Protein AF-A0A2V8XCT4-F1 (afdb_monomer_lite)

Secondary structure (DSSP, 8-state):
-EEEEEESS--PPPPSS---HHHHHHHHHHHHHHHHHHHHHHHHHHHTT--HHHHHHHHHHHTT--SPPPPSB--S--GGGS-GGGGGGGTSPTTPBPP-EEETTEEEEEE--------HHHHHHHHHHHHHHHHHHHHHHHHHHH--PPP-HHHHSSS------PPPPS--PPPPPPPPPP---

Structure (mmCIF, N/CA/C/O backbone):
data_AF-A0A2V8XCT4-F1
#
_entry.id   AF-A0A2V8XCT4-F1
#
loop_
_atom_site.group_PDB
_atom_site.id
_atom_site.type_symbol
_atom_site.label_atom_id
_atom_site.label_alt_id
_atom_site.label_comp_id
_atom_site.label_asym_id
_atom_site.label_entity_id
_atom_site.label_seq_id
_atom_site.pdbx_PDB_ins_code
_atom_site.Cartn_x
_atom_site.Cartn_y
_atom_site.Cartn_z
_atom_site.occupancy
_atom_site.B_iso_or_equiv
_atom_site.auth_seq_id
_atom_site.auth_comp_id
_atom_site.auth_asym_id
_atom_site.auth_atom_id
_atom_site.pdbx_PDB_model_num
ATOM 1 N N . MET A 1 1 ? -9.852 1.013 -5.751 1.00 85.69 1 MET A N 1
ATOM 2 C CA . MET A 1 1 ? -9.267 0.350 -4.561 1.00 85.69 1 MET A CA 1
ATOM 3 C C . MET A 1 1 ? -9.409 1.263 -3.350 1.00 85.69 1 MET A C 1
ATOM 5 O O . MET A 1 1 ? -9.378 2.480 -3.533 1.00 85.69 1 MET A O 1
ATOM 9 N N . GLN A 1 2 ? -9.575 0.698 -2.150 1.00 88.62 2 GLN A N 1
ATOM 10 C CA . GLN A 1 2 ? -9.523 1.442 -0.883 1.00 88.62 2 GLN A CA 1
ATOM 11 C C . GLN A 1 2 ? -8.340 0.977 -0.025 1.00 88.62 2 GLN A C 1
ATOM 13 O O . GLN A 1 2 ? -7.907 -0.168 -0.149 1.00 88.62 2 GLN A O 1
ATOM 18 N N . ARG A 1 3 ? -7.826 1.864 0.826 1.00 90.19 3 ARG A N 1
ATOM 19 C CA . ARG A 1 3 ? -6.756 1.615 1.793 1.00 90.19 3 ARG A CA 1
ATOM 20 C C . ARG A 1 3 ? -7.135 2.208 3.139 1.00 90.19 3 ARG A C 1
ATOM 22 O O . ARG A 1 3 ? -7.508 3.372 3.207 1.00 90.19 3 ARG A O 1
ATOM 29 N N . LEU A 1 4 ? -6.980 1.397 4.171 1.00 89.31 4 LEU A N 1
ATOM 30 C CA . LEU A 1 4 ? -7.044 1.754 5.576 1.00 89.31 4 LEU A CA 1
ATOM 31 C C . LEU A 1 4 ? -5.608 1.820 6.098 1.00 89.31 4 LEU A C 1
ATOM 33 O O . LEU A 1 4 ? -4.848 0.861 5.950 1.00 89.31 4 LEU A O 1
ATOM 37 N N . PHE A 1 5 ? -5.239 2.964 6.662 1.00 88.88 5 PHE A N 1
ATOM 38 C CA . PHE A 1 5 ? -3.955 3.177 7.322 1.00 88.88 5 PHE A CA 1
ATOM 39 C C . PHE A 1 5 ? -4.134 3.260 8.836 1.00 88.88 5 PHE A C 1
ATOM 41 O O . PHE A 1 5 ? -4.949 4.040 9.325 1.00 88.88 5 PHE A O 1
ATOM 48 N N . ILE A 1 6 ? -3.345 2.476 9.562 1.00 88.06 6 ILE A N 1
ATOM 49 C CA . ILE A 1 6 ? -3.354 2.399 11.020 1.00 88.06 6 ILE A CA 1
ATOM 50 C C . ILE A 1 6 ? -1.928 2.718 11.489 1.00 88.06 6 ILE A C 1
ATOM 52 O O . ILE A 1 6 ? -1.000 2.014 11.096 1.00 88.06 6 ILE A O 1
ATOM 56 N N . PRO A 1 7 ? -1.699 3.778 12.274 1.00 84.75 7 PRO A N 1
ATOM 57 C CA . PRO A 1 7 ? -0.356 4.112 12.744 1.00 84.75 7 PRO A CA 1
ATOM 58 C C . PRO A 1 7 ? 0.198 3.024 13.674 1.00 84.75 7 PRO A C 1
ATOM 60 O O . PRO A 1 7 ? -0.554 2.404 14.418 1.00 84.75 7 PRO A O 1
ATOM 63 N N . HIS A 1 8 ? 1.513 2.802 13.634 1.00 78.81 8 HIS A N 1
ATOM 64 C CA . HIS A 1 8 ? 2.202 1.855 14.523 1.00 78.81 8 HIS A CA 1
ATOM 65 C C . HIS A 1 8 ? 2.244 2.354 15.971 1.00 78.81 8 HIS A C 1
ATOM 67 O O . HIS A 1 8 ? 2.029 1.596 16.906 1.00 78.81 8 HIS A O 1
ATOM 73 N N . SER A 1 9 ? 2.460 3.655 16.159 1.00 68.62 9 SER A N 1
ATOM 74 C CA . SER A 1 9 ? 2.632 4.242 17.483 1.00 68.62 9 SER A CA 1
ATOM 75 C C . SER A 1 9 ? 1.552 5.277 17.746 1.00 68.62 9 SER A C 1
ATOM 77 O O . SER A 1 9 ? 1.261 6.130 16.902 1.00 68.62 9 SER A O 1
ATOM 79 N N . LYS A 1 10 ? 1.003 5.252 18.961 1.00 66.69 10 LYS A N 1
ATOM 80 C CA . LYS A 1 10 ? 0.258 6.390 19.487 1.00 66.69 10 LYS A CA 1
ATOM 81 C C . LYS A 1 10 ? 1.221 7.571 19.554 1.00 66.69 10 LYS A C 1
ATOM 83 O O . LYS A 1 10 ? 2.281 7.444 20.163 1.00 66.69 10 LYS A O 1
ATOM 88 N N . GLN A 1 11 ? 0.889 8.689 18.909 1.00 58.34 11 GLN A N 1
ATOM 89 C CA . GLN A 1 11 ? 1.689 9.908 18.951 1.00 58.34 11 GLN A CA 1
ATOM 90 C C . GLN A 1 11 ? 1.652 10.467 20.379 1.00 58.34 11 GLN A C 1
ATOM 92 O O . GLN A 1 11 ? 0.838 11.323 20.724 1.00 58.34 11 GLN A O 1
ATOM 97 N N . LEU A 1 12 ? 2.511 9.919 21.230 1.00 52.56 12 LEU A N 1
ATOM 98 C CA . LEU A 1 12 ? 2.845 10.451 22.535 1.00 52.56 12 LEU A CA 1
ATOM 99 C C . LEU A 1 12 ? 3.686 11.701 22.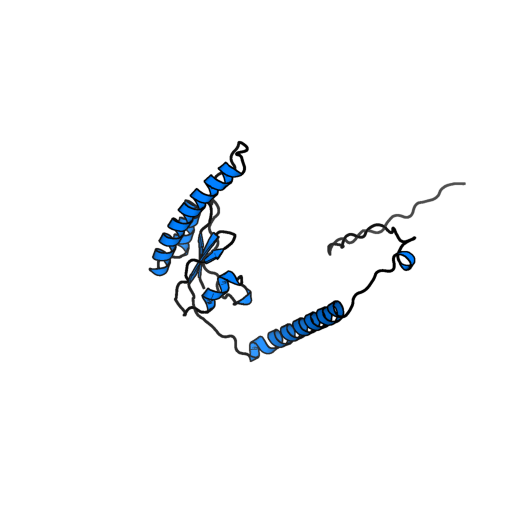279 1.00 52.56 12 LEU A C 1
ATOM 101 O O . LEU A 1 12 ? 4.597 11.687 21.448 1.00 52.56 12 LEU A O 1
ATOM 105 N N . GLU A 1 13 ? 3.328 12.810 22.922 1.00 49.00 13 GLU A N 1
ATOM 106 C CA . GLU A 1 13 ? 4.134 14.029 22.855 1.00 49.00 13 GLU A CA 1
ATOM 107 C C . GLU A 1 13 ? 5.587 13.677 23.209 1.00 49.00 13 GLU A C 1
ATOM 109 O O . GLU A 1 13 ? 5.790 12.873 24.126 1.00 49.00 13 GLU A O 1
ATOM 114 N N . PRO A 1 14 ? 6.594 14.220 22.494 1.00 52.06 14 PRO A N 1
ATOM 115 C CA . PRO A 1 14 ? 7.980 13.934 22.823 1.00 52.06 14 PRO A CA 1
ATOM 116 C C . PRO A 1 14 ? 8.186 14.254 24.310 1.00 52.06 14 PRO A C 1
ATOM 118 O O . PRO A 1 14 ? 7.820 15.358 24.740 1.00 52.06 14 PRO A O 1
ATOM 121 N N . PRO A 1 15 ? 8.707 13.304 25.107 1.00 48.25 15 PRO A N 1
ATOM 122 C CA . PRO A 1 15 ? 8.928 13.514 26.526 1.00 48.25 15 PRO A CA 1
ATOM 123 C C . PRO A 1 15 ? 9.720 14.810 26.727 1.00 48.25 15 PRO A C 1
ATOM 125 O O . PRO A 1 15 ? 10.755 15.021 26.096 1.00 48.25 15 PRO A O 1
ATOM 128 N N . LYS A 1 16 ? 9.223 15.712 27.585 1.00 51.56 16 LYS A N 1
ATOM 129 C CA . LYS A 1 16 ? 9.913 16.978 27.905 1.00 51.56 16 LYS A CA 1
ATOM 130 C C . LYS A 1 16 ? 11.251 16.759 28.629 1.00 51.56 16 LYS A C 1
ATOM 132 O O . LYS A 1 16 ? 12.037 17.696 28.733 1.00 51.56 16 LYS A O 1
ATOM 137 N N . GLU A 1 17 ? 11.527 15.536 29.078 1.00 59.81 17 GLU A N 1
ATOM 138 C CA . GLU A 1 17 ? 12.802 15.099 29.643 1.00 59.81 17 GLU A CA 1
ATOM 139 C C . GLU A 1 17 ? 13.441 14.016 28.770 1.00 59.81 17 GLU A C 1
ATOM 141 O O . GLU A 1 17 ? 12.754 13.157 28.220 1.00 59.81 17 GLU A O 1
ATOM 146 N N . LYS A 1 18 ? 14.773 14.054 28.647 1.00 50.94 18 LYS A N 1
ATOM 147 C CA . LYS A 1 18 ? 15.556 13.036 27.938 1.00 50.94 18 LYS A CA 1
ATOM 148 C C . LYS A 1 18 ? 15.478 11.711 28.706 1.00 50.94 18 LYS A C 1
ATOM 150 O O . LYS A 1 18 ? 16.289 11.474 29.595 1.00 50.94 18 LYS A O 1
ATOM 155 N N . LEU A 1 19 ? 14.504 10.871 28.376 1.00 56.34 19 LEU A N 1
ATOM 156 C CA . LEU A 1 19 ? 14.505 9.465 28.774 1.00 56.34 19 LEU A CA 1
ATOM 157 C C . LEU A 1 19 ? 15.677 8.750 28.086 1.00 56.34 19 LEU A C 1
ATOM 159 O O . LEU A 1 19 ? 16.037 9.089 26.956 1.00 56.34 19 LEU A O 1
ATOM 163 N N . SER A 1 20 ? 16.275 7.772 28.765 1.00 64.69 20 SER A N 1
ATOM 164 C CA . SER A 1 20 ? 17.324 6.934 28.171 1.00 64.69 20 SER A CA 1
ATOM 165 C C . SER A 1 20 ? 16.769 6.148 26.973 1.00 64.69 20 SER A C 1
ATOM 167 O O . SER A 1 20 ? 15.576 5.826 26.935 1.00 64.69 20 SER A O 1
ATOM 169 N N . ASP A 1 21 ? 17.623 5.805 26.003 1.00 68.56 21 ASP A N 1
ATOM 170 C CA . ASP A 1 21 ? 17.244 5.045 24.798 1.00 68.56 21 ASP A CA 1
ATOM 171 C C . ASP A 1 21 ? 16.465 3.753 25.117 1.00 68.56 21 ASP A C 1
ATOM 173 O O . ASP A 1 21 ? 15.551 3.376 24.385 1.00 68.56 21 ASP A O 1
ATOM 177 N N . GLU A 1 22 ? 16.776 3.097 26.238 1.00 70.88 22 GLU A N 1
ATOM 178 C CA . GLU A 1 22 ? 16.145 1.840 26.657 1.00 70.88 22 GLU A CA 1
ATOM 179 C C . GLU A 1 22 ? 14.697 2.018 27.150 1.00 70.88 22 GLU A C 1
ATOM 181 O O . GLU A 1 22 ? 13.814 1.243 26.777 1.00 70.88 22 GLU A O 1
ATOM 186 N N . GLU A 1 23 ? 14.415 3.069 27.924 1.00 70.50 23 GLU A N 1
ATOM 187 C CA . GLU A 1 23 ? 13.063 3.358 28.425 1.00 70.50 23 GLU A CA 1
ATOM 188 C C . GLU A 1 23 ? 12.156 3.892 27.313 1.00 70.50 23 GLU A C 1
ATOM 190 O O . GLU A 1 23 ? 10.983 3.525 27.230 1.00 70.50 23 GLU A O 1
ATOM 195 N N . THR A 1 24 ? 12.720 4.690 26.401 1.00 69.56 24 THR A N 1
ATOM 196 C CA . THR A 1 24 ? 12.012 5.169 25.206 1.00 69.56 24 THR A CA 1
ATOM 197 C C . THR A 1 24 ? 11.640 4.003 24.292 1.00 69.56 24 THR A C 1
ATOM 199 O O . THR A 1 24 ? 10.500 3.918 23.836 1.00 69.56 24 THR A O 1
ATOM 202 N N . LYS A 1 25 ? 12.573 3.065 24.075 1.00 74.19 25 LYS A N 1
ATOM 203 C CA . LYS A 1 25 ? 12.335 1.870 23.263 1.00 74.19 25 LYS A CA 1
ATOM 204 C C . LYS A 1 25 ? 11.279 0.960 23.881 1.00 74.19 25 LYS A C 1
ATOM 206 O O . LYS A 1 25 ? 10.386 0.520 23.170 1.00 74.19 25 LYS A O 1
ATOM 211 N N . LYS A 1 26 ? 11.341 0.706 25.190 1.00 77.56 26 LYS A N 1
ATOM 212 C CA . LYS A 1 26 ? 10.355 -0.138 25.878 1.00 77.56 26 LYS A CA 1
ATOM 213 C C . LYS A 1 26 ? 8.951 0.470 25.833 1.00 77.56 26 LYS A C 1
ATOM 215 O O . LYS A 1 26 ? 7.987 -0.236 25.555 1.00 77.56 26 LYS A O 1
ATOM 220 N N . HIS A 1 27 ? 8.842 1.784 26.033 1.00 71.44 27 HIS A N 1
ATOM 221 C CA . HIS A 1 27 ? 7.558 2.470 25.936 1.00 71.44 27 HIS A CA 1
ATOM 222 C C . HIS A 1 27 ? 6.999 2.464 24.502 1.00 71.44 27 HIS A C 1
ATOM 224 O O . HIS A 1 27 ? 5.789 2.327 24.319 1.00 71.44 27 HIS A O 1
ATOM 230 N N . GLN A 1 28 ? 7.871 2.561 23.491 1.00 73.38 28 GLN A N 1
ATOM 231 C CA . GLN A 1 28 ? 7.497 2.377 22.087 1.00 73.38 28 GLN A CA 1
ATOM 232 C C . GLN A 1 28 ? 7.022 0.954 21.792 1.00 73.38 28 GLN A C 1
ATOM 234 O O . GLN A 1 28 ? 5.991 0.814 21.149 1.00 73.38 28 GLN A O 1
ATOM 239 N N . ASP A 1 29 ? 7.720 -0.073 22.277 1.00 78.69 29 ASP A N 1
ATOM 240 C CA . ASP A 1 29 ? 7.373 -1.483 22.044 1.00 78.69 29 ASP A CA 1
ATOM 241 C C . ASP A 1 29 ? 5.988 -1.823 22.628 1.00 78.69 29 ASP A C 1
ATOM 243 O O . ASP A 1 29 ? 5.143 -2.399 21.945 1.00 78.69 29 ASP A O 1
ATOM 247 N N . GLU A 1 30 ? 5.698 -1.363 23.853 1.00 79.31 30 GLU A N 1
ATOM 248 C CA . GLU A 1 30 ? 4.373 -1.519 24.473 1.00 79.31 30 GLU A CA 1
ATOM 249 C C . GLU A 1 30 ? 3.273 -0.770 23.699 1.00 79.31 30 GLU A C 1
ATOM 251 O O . GLU A 1 30 ? 2.152 -1.271 23.562 1.00 79.31 30 GLU A O 1
ATOM 256 N N . ALA A 1 31 ? 3.579 0.419 23.168 1.00 76.88 31 ALA A N 1
ATOM 257 C CA . ALA A 1 31 ? 2.646 1.168 22.332 1.00 76.88 31 ALA A CA 1
ATOM 258 C C . ALA A 1 31 ? 2.401 0.475 20.980 1.00 76.88 31 ALA A C 1
ATOM 260 O O . ALA A 1 31 ? 1.256 0.436 20.529 1.00 76.88 31 ALA A O 1
ATOM 261 N N . ASP A 1 32 ? 3.438 -0.096 20.364 1.00 80.06 32 ASP A N 1
ATOM 262 C CA . ASP A 1 32 ? 3.355 -0.814 19.088 1.00 80.06 32 ASP A CA 1
ATOM 263 C C . ASP A 1 32 ? 2.556 -2.117 19.236 1.00 80.06 32 ASP A C 1
ATOM 265 O O . ASP A 1 32 ? 1.677 -2.402 18.424 1.00 80.06 32 ASP A O 1
ATOM 269 N N . GLU A 1 33 ? 2.771 -2.875 20.317 1.00 83.31 33 GLU A N 1
ATOM 270 C CA . GLU A 1 33 ? 1.985 -4.075 20.632 1.00 83.31 33 GLU A CA 1
ATOM 271 C C . GLU A 1 33 ? 0.503 -3.761 20.872 1.00 83.31 33 GLU A C 1
ATOM 273 O O . GLU A 1 33 ? -0.377 -4.482 20.384 1.00 83.31 33 GLU A O 1
ATOM 278 N N . ALA A 1 34 ? 0.206 -2.687 21.609 1.00 83.50 34 ALA A N 1
ATOM 279 C CA . ALA A 1 34 ? -1.169 -2.247 21.821 1.00 83.50 34 ALA A CA 1
ATOM 280 C C . ALA A 1 34 ? -1.834 -1.879 20.487 1.00 83.50 34 ALA A C 1
ATOM 282 O O . ALA A 1 34 ? -2.944 -2.334 20.197 1.00 83.50 34 ALA A O 1
ATOM 283 N N . MET A 1 35 ? -1.125 -1.132 19.640 1.00 85.06 35 MET A N 1
ATOM 284 C CA . MET A 1 35 ? -1.655 -0.685 18.358 1.00 85.06 35 MET A CA 1
ATOM 285 C C . MET A 1 35 ? -1.759 -1.814 17.331 1.00 85.06 35 MET A C 1
ATOM 287 O O . MET A 1 35 ? -2.672 -1.817 16.511 1.00 85.06 35 MET A O 1
ATOM 291 N N . LYS A 1 36 ? -0.901 -2.833 17.419 1.00 87.06 36 LYS A N 1
ATOM 292 C CA . LYS A 1 36 ? -1.010 -4.065 16.633 1.00 87.06 36 LYS A CA 1
ATOM 293 C C . LYS A 1 36 ? -2.286 -4.842 16.960 1.00 87.06 36 LYS A C 1
ATOM 295 O O . LYS A 1 36 ? -2.953 -5.318 16.045 1.00 87.06 36 LYS A O 1
ATOM 300 N N . LYS A 1 37 ? -2.655 -4.951 18.243 1.00 88.12 37 LYS A N 1
ATOM 301 C CA . LYS A 1 37 ? -3.932 -5.570 18.656 1.00 88.12 37 LYS A CA 1
ATOM 302 C C . LYS A 1 37 ? -5.131 -4.770 18.155 1.00 88.12 37 LYS A C 1
ATOM 304 O O . LYS A 1 37 ? -6.096 -5.354 17.669 1.00 88.12 37 LYS A O 1
ATOM 309 N N . GLU A 1 38 ? -5.052 -3.444 18.232 1.00 87.25 38 GLU A N 1
ATOM 310 C CA . GLU A 1 38 ? -6.066 -2.55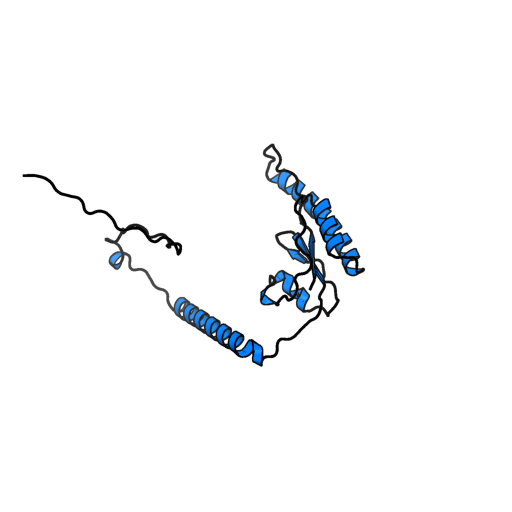8 17.656 1.00 87.25 38 GLU A CA 1
ATOM 311 C C . GLU A 1 38 ? -6.187 -2.766 16.142 1.00 87.25 38 GLU A C 1
ATOM 313 O O . GLU A 1 38 ? -7.285 -2.844 15.597 1.00 87.25 38 GLU A O 1
ATOM 318 N N . ALA A 1 39 ? -5.050 -2.908 15.461 1.00 89.12 39 ALA A N 1
ATOM 319 C CA . ALA A 1 39 ? -5.002 -3.095 14.024 1.00 89.12 39 ALA A CA 1
ATOM 320 C C . ALA A 1 39 ? -5.642 -4.419 13.584 1.00 89.12 39 ALA A C 1
ATOM 322 O O . ALA A 1 39 ? -6.336 -4.448 12.568 1.00 89.12 39 ALA A O 1
ATOM 323 N N . ASP A 1 40 ? -5.467 -5.486 14.363 1.00 90.56 40 ASP A N 1
ATOM 324 C CA . ASP A 1 40 ? -6.121 -6.781 14.146 1.00 90.56 40 ASP A CA 1
ATOM 325 C C . ASP A 1 40 ? -7.649 -6.698 14.348 1.00 90.56 40 ASP A C 1
ATOM 327 O O . ASP A 1 40 ? -8.440 -7.176 13.526 1.00 90.56 40 ASP A O 1
ATOM 331 N N . ALA A 1 41 ? -8.089 -5.976 15.384 1.00 91.06 41 ALA A N 1
ATOM 332 C CA . ALA A 1 41 ? -9.507 -5.718 15.621 1.00 91.06 41 ALA A CA 1
ATOM 333 C C . ALA A 1 41 ? -10.140 -4.889 14.486 1.00 91.06 41 ALA A C 1
ATOM 335 O O . ALA A 1 41 ? -11.220 -5.227 13.991 1.00 91.06 41 ALA A O 1
ATOM 336 N N . LEU A 1 42 ? -9.458 -3.834 14.027 1.00 90.38 42 LEU A N 1
ATOM 337 C CA . LEU A 1 42 ? -9.890 -3.012 12.893 1.00 90.38 42 LEU A CA 1
ATOM 338 C C . LEU A 1 42 ? -9.883 -3.801 11.581 1.00 90.38 42 LEU A C 1
ATOM 340 O O . LEU A 1 42 ? -10.787 -3.631 10.765 1.00 90.38 42 LEU A O 1
ATOM 344 N N . HIS A 1 43 ? -8.909 -4.692 11.381 1.00 91.31 43 HIS A N 1
ATOM 345 C CA . HIS A 1 43 ? -8.868 -5.596 10.233 1.00 91.31 43 HIS A CA 1
ATOM 346 C C . HIS A 1 43 ? -10.083 -6.523 10.211 1.00 91.31 43 HIS A C 1
ATOM 348 O O . HIS A 1 43 ? -10.762 -6.606 9.189 1.00 91.31 43 HIS A O 1
ATOM 354 N N . THR A 1 44 ? -10.438 -7.124 11.345 1.00 91.69 44 THR A N 1
ATOM 355 C CA . THR A 1 44 ? -11.629 -7.981 11.462 1.00 91.69 44 THR A CA 1
ATOM 356 C C . THR A 1 44 ? -12.916 -7.228 11.091 1.00 91.69 44 THR A C 1
ATOM 358 O O . THR A 1 44 ? -13.776 -7.751 10.371 1.00 91.69 44 THR A O 1
ATOM 361 N N . ARG A 1 45 ? -13.040 -5.962 11.510 1.00 90.19 45 ARG A N 1
ATOM 362 C CA . ARG A 1 45 ? -14.170 -5.096 11.129 1.00 90.19 45 ARG A CA 1
ATOM 363 C C . ARG A 1 45 ? -14.137 -4.713 9.648 1.00 90.19 45 ARG A C 1
ATOM 365 O O . ARG A 1 45 ? -15.170 -4.741 8.979 1.00 90.19 45 ARG A O 1
ATOM 372 N N . ALA A 1 46 ? -12.952 -4.435 9.106 1.00 90.00 46 ALA A N 1
ATOM 373 C CA . ALA A 1 46 ? -12.760 -4.151 7.686 1.00 90.00 46 ALA A CA 1
ATOM 374 C C . ALA A 1 46 ? -13.169 -5.347 6.809 1.00 90.00 46 ALA A C 1
ATOM 376 O O . ALA A 1 46 ? -13.850 -5.167 5.798 1.00 90.00 46 ALA A O 1
ATOM 377 N N . VAL A 1 47 ? -12.809 -6.569 7.218 1.00 88.44 47 VAL A N 1
ATOM 378 C CA . VAL A 1 47 ? -13.220 -7.825 6.568 1.00 88.44 47 VAL A CA 1
ATOM 379 C C . VAL A 1 47 ? -14.734 -8.032 6.666 1.00 88.44 47 VAL A C 1
ATOM 381 O O . VAL A 1 47 ? -15.348 -8.485 5.703 1.00 88.44 47 VAL A O 1
ATOM 384 N N . SER A 1 48 ? -15.356 -7.625 7.777 1.00 88.44 48 SER A N 1
ATOM 385 C CA . SER A 1 48 ? -16.819 -7.648 7.955 1.00 88.44 48 SER A CA 1
ATOM 386 C C . SER A 1 48 ? -17.572 -6.651 7.059 1.00 88.44 48 SER A C 1
ATOM 388 O O . SER A 1 48 ? -18.800 -6.676 7.008 1.00 88.44 48 SER A O 1
ATOM 390 N N . GLY A 1 49 ? -16.858 -5.791 6.326 1.00 84.12 49 GLY A N 1
ATOM 391 C CA . GLY A 1 49 ? -17.448 -4.834 5.393 1.00 84.12 49 GLY A CA 1
ATOM 392 C C . GLY A 1 49 ? -17.764 -3.470 6.001 1.00 84.12 49 GLY A C 1
ATOM 393 O O . GLY A 1 49 ? -18.492 -2.697 5.378 1.00 84.12 49 GLY A O 1
ATOM 394 N N . GLU A 1 50 ? -17.227 -3.157 7.183 1.00 89.25 50 GLU A N 1
ATOM 395 C CA . GLU A 1 50 ? -17.348 -1.822 7.765 1.00 89.25 50 GLU A CA 1
ATOM 396 C C . GLU A 1 50 ? -16.648 -0.758 6.895 1.00 89.25 50 GLU A C 1
ATOM 398 O O . GLU A 1 50 ? -15.753 -1.046 6.092 1.00 89.25 50 GLU A O 1
ATOM 403 N N . ASP A 1 51 ? -17.104 0.491 7.006 1.00 88.62 51 ASP A N 1
ATOM 404 C CA . ASP A 1 51 ? -16.620 1.586 6.174 1.00 88.62 51 ASP A CA 1
ATOM 405 C C . ASP A 1 51 ? -15.176 1.970 6.535 1.00 88.62 51 ASP A C 1
ATOM 407 O O . ASP A 1 51 ? -14.865 2.320 7.675 1.00 88.62 51 ASP A O 1
ATOM 411 N N . PHE A 1 52 ? -14.288 1.922 5.540 1.00 89.38 52 PHE A N 1
ATOM 412 C CA . PHE A 1 52 ? -12.862 2.187 5.727 1.00 89.38 52 PHE A CA 1
ATOM 413 C C . PHE A 1 52 ? -12.595 3.619 6.207 1.00 89.38 52 PHE A C 1
ATOM 415 O O . PHE A 1 52 ? -11.641 3.817 6.954 1.00 89.38 52 PHE A O 1
ATOM 422 N N . ASP A 1 53 ? -13.402 4.615 5.813 1.00 89.12 53 ASP A N 1
ATOM 423 C CA . ASP A 1 53 ? -13.211 5.995 6.278 1.00 89.12 53 ASP A CA 1
ATOM 424 C C . ASP A 1 53 ? -13.491 6.103 7.782 1.00 89.12 53 ASP A C 1
ATOM 426 O O . ASP A 1 53 ? -12.752 6.787 8.491 1.00 89.12 53 ASP A O 1
ATOM 430 N N . LYS A 1 54 ? -14.493 5.371 8.289 1.00 89.88 54 LYS A N 1
ATOM 431 C CA . LYS A 1 54 ? -14.782 5.303 9.731 1.00 89.88 54 LYS A CA 1
ATOM 432 C C . LYS A 1 54 ? -13.672 4.594 10.497 1.00 89.88 54 LYS A C 1
ATOM 434 O O . LYS A 1 54 ? -13.161 5.145 11.467 1.00 89.88 54 LYS A O 1
ATOM 439 N N . LEU A 1 55 ? -13.259 3.416 10.025 1.00 89.94 55 LEU A N 1
ATOM 440 C CA . LEU A 1 55 ? -12.180 2.648 10.653 1.00 89.94 55 LEU A CA 1
ATOM 441 C C . LEU A 1 55 ? -10.868 3.435 10.676 1.00 89.94 55 LEU A C 1
ATOM 443 O O . LEU A 1 55 ? -10.135 3.391 11.659 1.00 89.94 55 LEU A O 1
ATOM 447 N N . GLN A 1 56 ? -10.576 4.195 9.617 1.00 89.06 56 GLN A N 1
ATOM 448 C CA . GLN A 1 56 ? -9.369 5.010 9.568 1.00 89.06 56 GLN A CA 1
ATOM 449 C C . GLN A 1 56 ? -9.448 6.204 10.522 1.00 89.06 56 GLN A C 1
ATOM 451 O O . GLN A 1 56 ? -8.457 6.528 11.169 1.00 89.06 56 GLN A O 1
ATOM 456 N N . GLN A 1 57 ? -10.609 6.850 10.652 1.00 88.31 57 GLN A N 1
ATOM 457 C CA . GLN A 1 57 ? -10.805 7.897 11.661 1.00 88.31 57 GLN A CA 1
ATOM 458 C C . GLN A 1 57 ? -10.645 7.365 13.085 1.00 88.31 57 GLN A C 1
ATOM 460 O O . GLN A 1 57 ? -9.992 8.016 13.905 1.00 88.31 57 GLN A O 1
ATOM 465 N N . GLU A 1 58 ? -11.187 6.180 13.368 1.00 87.44 58 GLU A N 1
ATOM 466 C CA . GLU A 1 58 ? -11.013 5.512 14.658 1.00 87.44 58 GLU A CA 1
ATOM 467 C C . GLU A 1 58 ? -9.527 5.220 14.912 1.00 87.44 58 GLU A C 1
ATOM 469 O O . GLU A 1 58 ? -8.986 5.654 15.926 1.00 87.44 58 GLU A O 1
ATOM 474 N N . ALA A 1 59 ? -8.826 4.625 13.941 1.00 87.00 59 ALA A N 1
ATOM 475 C CA . ALA A 1 59 ? -7.394 4.337 14.028 1.00 87.00 59 ALA A CA 1
ATOM 476 C C . ALA A 1 59 ? -6.538 5.586 14.299 1.00 87.00 59 ALA A C 1
ATOM 478 O O . ALA A 1 59 ? -5.617 5.551 15.115 1.00 87.00 59 ALA A O 1
ATOM 479 N N . PHE A 1 60 ? -6.836 6.704 13.630 1.00 86.06 60 PHE A N 1
ATOM 480 C CA . PHE A 1 60 ? -6.126 7.973 13.826 1.00 86.06 60 PHE A CA 1
ATOM 481 C C . PHE A 1 60 ? -6.396 8.567 15.206 1.00 86.06 60 PHE A C 1
ATOM 483 O O . PHE A 1 60 ? -5.466 9.034 15.865 1.00 86.06 60 PHE A O 1
ATOM 490 N N . THR A 1 61 ? -7.651 8.510 15.655 1.00 84.31 61 THR A N 1
ATOM 491 C CA . THR A 1 61 ? -8.057 8.990 16.979 1.00 84.31 61 THR A CA 1
ATOM 492 C C . THR A 1 61 ? -7.358 8.187 18.068 1.00 84.31 61 THR A C 1
ATOM 494 O O . THR A 1 61 ? -6.757 8.764 18.978 1.00 84.31 61 THR A O 1
ATOM 497 N N . THR A 1 62 ? -7.350 6.860 17.945 1.00 81.62 62 THR A N 1
ATOM 498 C CA . THR A 1 62 ? -6.679 5.997 18.915 1.00 81.62 62 THR A CA 1
ATOM 499 C C . THR A 1 62 ? -5.162 6.154 18.873 1.00 81.62 62 THR A C 1
ATOM 501 O O . THR A 1 62 ? -4.520 6.210 19.925 1.00 81.62 62 THR A O 1
ATOM 504 N N . GLY A 1 63 ? -4.603 6.345 17.677 1.00 78.75 63 GLY A N 1
ATOM 505 C CA . GLY A 1 63 ? -3.196 6.662 17.448 1.00 78.75 63 GLY A CA 1
ATOM 506 C C . GLY A 1 63 ? -2.790 8.083 17.852 1.00 78.75 63 GLY A C 1
ATOM 507 O O . GLY A 1 63 ? -1.628 8.444 17.699 1.00 78.75 63 GLY A O 1
ATOM 508 N N . GLY A 1 64 ? -3.699 8.916 18.368 1.00 76.00 64 GLY A N 1
ATOM 509 C CA . GLY A 1 64 ? -3.381 10.281 18.804 1.00 76.00 64 GLY A CA 1
ATOM 510 C C . GLY A 1 64 ? -3.001 11.240 17.667 1.00 76.00 64 GLY A C 1
ATOM 511 O O . GLY A 1 64 ? -2.482 12.329 17.922 1.00 76.00 64 GLY A O 1
ATOM 512 N N . LEU A 1 65 ? -3.264 10.866 16.412 1.00 75.06 65 LEU A N 1
ATOM 513 C CA . LEU A 1 65 ? -3.027 11.710 15.249 1.00 75.06 65 LEU A CA 1
ATOM 514 C C . LEU A 1 65 ? -4.160 12.735 15.143 1.00 75.06 65 LEU A C 1
ATOM 516 O O . LEU A 1 65 ? -5.267 12.425 14.719 1.00 75.06 65 LEU A O 1
ATOM 520 N N . LYS A 1 66 ? -3.867 13.992 15.492 1.00 65.62 66 LYS A N 1
ATOM 521 C CA . LYS A 1 66 ? -4.799 15.130 15.328 1.00 65.62 66 LYS A CA 1
ATOM 522 C C . LYS A 1 66 ? -4.998 15.553 13.866 1.00 65.62 66 LYS A C 1
ATOM 524 O O . LYS A 1 66 ? -5.782 16.457 13.589 1.00 65.62 66 LYS A O 1
ATOM 529 N N . ALA A 1 67 ? -4.255 14.952 12.939 1.00 69.31 67 ALA A N 1
ATOM 530 C CA . ALA A 1 67 ? -4.397 15.210 11.516 1.00 69.31 67 ALA A CA 1
ATOM 531 C C . ALA A 1 67 ? -5.636 14.499 10.967 1.00 69.31 67 ALA A C 1
ATOM 533 O O . ALA A 1 67 ? -5.952 13.380 11.367 1.00 69.31 67 ALA A O 1
ATOM 534 N N . ASN A 1 68 ? -6.311 15.138 10.012 1.00 71.62 68 ASN A N 1
ATOM 535 C CA . ASN A 1 68 ? -7.424 14.496 9.334 1.00 71.62 68 ASN A CA 1
ATOM 536 C C . ASN A 1 68 ? -6.888 13.308 8.510 1.00 71.62 68 ASN A C 1
ATOM 538 O O . ASN A 1 68 ? -5.909 13.490 7.774 1.00 71.62 68 ASN A O 1
ATOM 542 N N . PRO A 1 69 ? -7.488 12.110 8.615 1.00 74.25 69 PRO A N 1
ATOM 543 C CA . PRO A 1 69 ? -7.036 10.955 7.858 1.00 74.25 69 PRO A CA 1
ATOM 544 C C . PRO A 1 69 ? -7.031 11.238 6.346 1.00 74.25 69 PRO A C 1
ATOM 546 O O . PRO A 1 69 ? -7.964 11.865 5.835 1.00 74.25 69 PRO A O 1
ATOM 549 N N . PRO A 1 70 ? -6.009 10.771 5.603 1.00 76.31 70 PRO A N 1
ATOM 550 C CA . PRO A 1 70 ? -6.004 10.869 4.148 1.00 76.31 70 PRO A CA 1
ATOM 551 C C . PRO A 1 70 ? -7.183 10.085 3.564 1.00 76.31 70 PRO A C 1
ATOM 553 O O . PRO A 1 70 ? -7.659 9.130 4.170 1.00 76.31 70 PRO A O 1
ATOM 556 N N . SER A 1 71 ? -7.645 10.436 2.363 1.00 81.00 71 SER A N 1
ATOM 557 C CA . SER A 1 71 ? -8.764 9.699 1.766 1.00 81.00 71 SER A CA 1
ATOM 558 C C . SER A 1 71 ? -8.430 8.211 1.620 1.00 81.00 71 SER A C 1
ATOM 560 O O . SER A 1 71 ? -7.368 7.847 1.107 1.00 81.00 71 SER A O 1
ATOM 562 N N . THR A 1 72 ? -9.356 7.349 2.043 1.00 84.88 72 THR A N 1
ATOM 563 C CA . THR A 1 72 ? -9.198 5.892 1.923 1.00 84.88 72 THR A CA 1
ATOM 564 C C . THR A 1 72 ? -9.288 5.429 0.472 1.00 84.88 72 THR A C 1
ATOM 566 O O . THR A 1 72 ? -8.812 4.353 0.117 1.00 84.88 72 THR A O 1
ATOM 569 N N . LYS A 1 73 ? -9.888 6.234 -0.411 1.00 86.38 73 LYS A N 1
ATOM 570 C CA . LYS A 1 73 ? -10.120 5.898 -1.817 1.00 86.38 73 LYS A CA 1
ATOM 571 C C . LYS A 1 73 ? -8.895 6.256 -2.650 1.00 86.38 73 LYS A C 1
ATOM 573 O O . LYS A 1 73 ? -8.709 7.397 -3.052 1.00 86.38 73 LYS A O 1
ATOM 578 N N . LEU A 1 74 ? -8.097 5.245 -2.982 1.00 81.38 74 LEU A N 1
ATOM 579 C CA . LEU A 1 74 ? -6.913 5.398 -3.836 1.00 81.38 74 LEU A CA 1
ATOM 580 C C . LEU A 1 74 ? -7.239 5.493 -5.338 1.00 81.38 74 LEU A C 1
ATOM 582 O O . LEU A 1 74 ? -6.364 5.788 -6.145 1.00 81.38 74 LEU A O 1
ATOM 586 N N . GLY A 1 75 ? -8.480 5.214 -5.747 1.00 82.69 75 GLY A N 1
ATOM 587 C CA . GLY A 1 75 ? -8.858 5.220 -7.162 1.00 82.69 75 GLY A CA 1
ATOM 588 C C . GLY A 1 75 ? -8.188 4.090 -7.957 1.00 82.69 75 GLY A C 1
ATOM 589 O O . GLY A 1 75 ? -8.243 2.925 -7.534 1.00 82.69 75 GLY A O 1
ATOM 590 N N . LYS A 1 76 ? -7.613 4.436 -9.123 1.00 83.44 76 LYS A N 1
ATOM 591 C CA . LYS A 1 76 ? -6.887 3.526 -10.026 1.00 83.44 76 LYS A CA 1
ATOM 592 C C . LYS A 1 76 ? -5.416 3.452 -9.613 1.00 83.44 76 LYS A C 1
ATOM 594 O O . LYS A 1 76 ? -4.679 4.417 -9.782 1.00 83.44 76 LYS A O 1
ATOM 599 N N . VAL A 1 77 ? -5.001 2.294 -9.112 1.00 85.06 77 VAL A N 1
ATOM 600 C CA . VAL A 1 77 ? -3.644 2.036 -8.607 1.00 85.06 77 VAL A CA 1
ATOM 601 C C . VAL A 1 77 ? -2.999 0.964 -9.480 1.00 85.06 77 VAL A C 1
ATOM 603 O O . VAL A 1 77 ? -3.631 -0.052 -9.767 1.00 85.06 77 VAL A O 1
ATOM 606 N N . ARG A 1 78 ? -1.753 1.179 -9.913 1.00 83.38 78 ARG A N 1
ATOM 607 C CA . ARG A 1 78 ? -0.959 0.172 -10.640 1.00 83.38 78 ARG A CA 1
ATOM 608 C C . ARG A 1 78 ? -0.070 -0.601 -9.668 1.00 83.38 78 ARG A C 1
ATOM 610 O O . ARG A 1 78 ? 0.336 -0.060 -8.641 1.00 83.38 78 ARG A O 1
ATOM 617 N N . ARG A 1 79 ? 0.320 -1.828 -10.028 1.00 83.19 79 ARG A N 1
ATOM 618 C CA . ARG A 1 79 ? 1.260 -2.633 -9.224 1.00 83.19 79 ARG A CA 1
ATOM 619 C C . ARG A 1 79 ? 2.592 -1.913 -8.979 1.00 83.19 79 ARG A C 1
ATOM 621 O O . ARG A 1 79 ? 3.134 -2.026 -7.894 1.00 83.19 79 ARG A O 1
ATOM 628 N N . SER A 1 80 ? 3.044 -1.095 -9.932 1.00 81.00 80 SER A N 1
ATOM 629 C CA . SER A 1 80 ? 4.244 -0.252 -9.811 1.00 81.00 80 SER A CA 1
ATOM 630 C C . SER A 1 80 ? 4.111 0.934 -8.849 1.00 81.00 80 SER A C 1
ATOM 632 O O . SER A 1 80 ? 5.121 1.499 -8.450 1.00 81.00 80 SER A O 1
ATOM 634 N N . SER A 1 81 ? 2.888 1.342 -8.497 1.00 82.62 81 SER A N 1
ATOM 635 C CA . SER A 1 81 ? 2.654 2.470 -7.580 1.00 82.62 81 SER A CA 1
ATOM 636 C C . SER A 1 81 ? 2.587 2.064 -6.108 1.00 82.62 81 SER A C 1
ATOM 638 O O . SER A 1 81 ? 2.602 2.939 -5.245 1.00 82.62 81 SER A O 1
ATOM 640 N N . LEU A 1 82 ? 2.510 0.761 -5.814 1.00 83.12 82 LEU A N 1
ATOM 641 C CA . LEU A 1 82 ? 2.617 0.257 -4.449 1.00 83.12 82 LEU A CA 1
ATOM 642 C C . LEU A 1 82 ? 4.044 -0.232 -4.169 1.00 83.12 82 LEU A C 1
ATOM 644 O O . LEU A 1 82 ? 4.680 -0.789 -5.066 1.00 83.12 82 LEU A O 1
ATOM 648 N N . PRO A 1 83 ? 4.537 -0.068 -2.928 1.00 82.44 83 PRO A N 1
ATOM 649 C CA . PRO A 1 83 ? 5.757 -0.727 -2.478 1.00 82.44 83 PRO A CA 1
ATOM 650 C C . PRO A 1 83 ? 5.686 -2.242 -2.690 1.00 82.44 83 PRO A C 1
ATOM 652 O O . PRO A 1 83 ? 4.602 -2.829 -2.620 1.00 82.44 83 PRO A O 1
ATOM 655 N N . ALA A 1 84 ? 6.840 -2.882 -2.894 1.00 81.75 84 ALA A N 1
ATOM 656 C CA . ALA A 1 84 ? 6.923 -4.323 -3.133 1.00 81.75 84 ALA A CA 1
ATOM 657 C C . ALA A 1 84 ? 6.237 -5.141 -2.022 1.00 81.75 84 ALA A C 1
ATOM 659 O O . ALA A 1 84 ? 5.483 -6.067 -2.324 1.00 81.75 84 ALA A O 1
ATOM 660 N N . ASP A 1 85 ? 6.393 -4.718 -0.763 1.00 80.56 85 ASP A N 1
ATOM 661 C CA . ASP A 1 85 ? 5.794 -5.352 0.423 1.00 80.56 85 ASP A CA 1
ATOM 662 C C . ASP A 1 85 ? 4.260 -5.301 0.428 1.00 80.56 85 ASP A C 1
ATOM 664 O O . ASP A 1 85 ? 3.588 -6.110 1.062 1.00 80.56 85 ASP A O 1
ATOM 668 N N . GLN A 1 86 ? 3.683 -4.355 -0.314 1.00 82.25 86 GLN A N 1
ATOM 669 C CA . GLN A 1 86 ? 2.242 -4.161 -0.434 1.00 82.25 86 GLN A CA 1
ATOM 670 C C . GLN A 1 86 ? 1.699 -4.721 -1.751 1.00 82.25 86 GLN A C 1
ATOM 672 O O . GLN A 1 86 ? 0.503 -4.632 -2.008 1.00 82.25 86 GLN A O 1
ATOM 677 N N . GLY A 1 87 ? 2.544 -5.323 -2.594 1.00 80.88 87 GLY A N 1
ATOM 678 C CA . GLY A 1 87 ? 2.156 -5.848 -3.902 1.00 80.88 87 GLY A CA 1
ATOM 679 C C . GLY A 1 87 ? 1.200 -7.044 -3.843 1.00 80.88 87 GLY A C 1
ATOM 680 O O . GLY A 1 87 ? 0.430 -7.236 -4.783 1.00 80.88 87 GLY A O 1
ATOM 681 N N . ALA A 1 88 ? 1.196 -7.802 -2.738 1.00 82.06 88 ALA A N 1
ATOM 682 C CA . ALA A 1 88 ? 0.360 -8.996 -2.552 1.00 82.06 88 ALA A CA 1
ATOM 683 C C . ALA A 1 88 ? -1.152 -8.708 -2.630 1.00 82.06 88 ALA A C 1
ATOM 685 O O . ALA A 1 88 ? -1.951 -9.595 -2.919 1.00 82.06 88 ALA A O 1
ATOM 686 N N . VAL A 1 89 ? -1.564 -7.450 -2.440 1.00 85.81 89 VAL A N 1
ATOM 687 C CA . VAL A 1 89 ? -2.967 -7.026 -2.574 1.00 85.81 89 VAL A CA 1
ATOM 688 C C . VAL A 1 89 ? -3.491 -7.173 -4.003 1.00 85.81 89 VAL A C 1
ATOM 690 O O . VAL A 1 89 ? -4.693 -7.326 -4.203 1.00 85.81 89 VAL A O 1
ATOM 693 N N . PHE A 1 90 ? -2.609 -7.137 -5.010 1.00 83.81 90 PHE A N 1
ATOM 694 C CA . PHE A 1 90 ? -2.988 -7.309 -6.413 1.00 83.81 90 PHE A CA 1
ATOM 695 C C . PHE A 1 90 ? -3.234 -8.769 -6.790 1.00 83.81 90 PHE A C 1
ATOM 697 O O . PHE A 1 90 ? -3.835 -9.022 -7.836 1.00 83.81 90 PHE A O 1
ATOM 704 N N . ASP A 1 91 ? -2.815 -9.722 -5.962 1.00 84.81 91 ASP A N 1
ATOM 705 C CA . ASP A 1 91 ? -3.068 -11.148 -6.172 1.00 84.81 91 ASP A CA 1
ATOM 706 C C . ASP A 1 91 ? -4.454 -11.571 -5.632 1.00 84.81 91 ASP A C 1
ATOM 708 O O . ASP A 1 91 ? -5.003 -12.586 -6.055 1.00 84.81 91 ASP A O 1
ATOM 712 N N . LEU A 1 92 ? -5.094 -10.734 -4.804 1.00 85.81 92 LEU A N 1
ATOM 713 C CA . LEU A 1 92 ? -6.443 -10.957 -4.262 1.00 85.81 92 LEU A CA 1
ATOM 714 C C . LEU A 1 92 ? -7.550 -10.720 -5.302 1.00 85.81 92 LEU A C 1
ATOM 716 O O . LEU A 1 92 ? -7.346 -10.048 -6.321 1.00 85.81 92 LEU A O 1
ATOM 720 N N . LYS A 1 93 ? -8.748 -11.268 -5.064 1.00 83.81 93 LYS A N 1
ATOM 721 C CA . LYS A 1 93 ? -9.901 -11.107 -5.970 1.00 83.81 93 LYS A CA 1
ATOM 722 C C . LYS A 1 93 ? -10.550 -9.730 -5.825 1.00 83.81 93 LYS A C 1
ATOM 724 O O . LYS A 1 93 ? -10.404 -9.056 -4.810 1.00 83.81 93 LYS A O 1
ATOM 729 N N . SER A 1 94 ? -11.285 -9.306 -6.852 1.00 85.31 94 SER A N 1
ATOM 730 C CA . SER A 1 94 ? -12.093 -8.084 -6.790 1.00 85.31 94 SER A CA 1
ATOM 731 C C . SER A 1 94 ? -13.106 -8.153 -5.648 1.00 85.31 94 SER A C 1
ATOM 733 O O . SER A 1 94 ? -13.802 -9.153 -5.499 1.00 85.31 94 SER A O 1
ATOM 735 N N . GLY A 1 95 ? -13.182 -7.095 -4.845 1.00 83.81 95 GLY A N 1
ATOM 736 C CA . GLY A 1 95 ? -14.025 -7.018 -3.650 1.00 83.81 95 GLY A CA 1
ATOM 737 C C . GLY A 1 95 ? -13.397 -7.591 -2.375 1.00 83.81 95 GLY A C 1
ATOM 738 O O . GLY A 1 95 ? -13.933 -7.346 -1.296 1.00 83.81 95 GLY A O 1
ATOM 739 N N . GLU A 1 96 ? -12.273 -8.306 -2.470 1.00 87.06 96 GLU A N 1
ATOM 740 C CA . GLU A 1 96 ? -11.625 -8.951 -1.325 1.00 87.06 96 GLU A CA 1
ATOM 741 C C . GLU A 1 96 ? -10.803 -7.948 -0.497 1.00 87.06 96 GLU A C 1
ATOM 743 O O . GLU A 1 96 ? -10.237 -6.979 -1.022 1.00 87.06 96 GLU A O 1
ATOM 748 N N . VAL A 1 97 ? -10.752 -8.179 0.815 1.00 89.19 97 VAL A N 1
ATOM 749 C CA . VAL A 1 97 ? -9.967 -7.389 1.771 1.00 89.19 97 VAL A CA 1
ATOM 750 C C . VAL A 1 97 ? -8.644 -8.103 2.031 1.00 89.19 97 VAL A C 1
ATOM 752 O O . VAL A 1 97 ? -8.613 -9.311 2.245 1.00 89.19 97 VAL A O 1
ATOM 755 N N . SER A 1 98 ? -7.541 -7.362 1.994 1.00 89.44 98 SER A N 1
ATOM 756 C CA . SER A 1 98 ? -6.206 -7.892 2.228 1.00 89.44 98 SER A CA 1
ATOM 757 C C . SER A 1 98 ? -5.974 -8.240 3.683 1.00 89.44 98 SER A C 1
ATOM 759 O O . SER A 1 98 ? -6.652 -7.757 4.585 1.00 89.44 98 SER A O 1
ATOM 761 N N . GLN A 1 99 ? -4.936 -9.036 3.903 1.00 89.69 99 GLN A N 1
ATOM 762 C CA . GLN A 1 99 ? -4.360 -9.239 5.225 1.00 89.69 99 GLN A CA 1
ATOM 763 C C . GLN A 1 99 ? -3.776 -7.925 5.763 1.00 89.69 99 GLN A C 1
ATOM 765 O O . GLN A 1 99 ? -3.557 -6.973 4.999 1.00 89.69 99 GLN A O 1
ATOM 770 N N . LEU A 1 100 ? -3.513 -7.895 7.067 1.00 88.62 100 LEU A N 1
ATOM 771 C CA . LEU A 1 100 ? -2.805 -6.802 7.716 1.00 88.62 100 LEU A CA 1
ATOM 772 C C . LEU A 1 100 ? -1.350 -6.765 7.229 1.00 88.62 100 LEU A C 1
ATOM 774 O O . LEU A 1 100 ? -0.581 -7.690 7.479 1.00 88.62 100 LEU A O 1
ATOM 778 N N . ILE A 1 101 ? -0.975 -5.702 6.520 1.00 88.38 101 ILE A N 1
ATOM 779 C CA . ILE A 1 101 ? 0.384 -5.515 6.005 1.00 88.38 101 ILE A CA 1
ATOM 780 C C . ILE A 1 101 ? 1.104 -4.521 6.908 1.00 88.38 101 ILE A C 1
ATOM 782 O O . ILE A 1 101 ? 0.717 -3.356 6.973 1.00 88.38 101 ILE A O 1
ATOM 786 N N . SER A 1 102 ? 2.156 -4.962 7.595 1.00 85.56 102 SER A N 1
ATOM 787 C CA . SER A 1 102 ? 3.026 -4.050 8.342 1.00 85.56 102 SER A CA 1
ATOM 788 C C . SER A 1 102 ? 3.930 -3.297 7.369 1.00 85.56 102 SER A C 1
ATOM 790 O O . SER A 1 102 ? 4.527 -3.887 6.469 1.00 85.56 102 SER A O 1
ATOM 792 N N . GLY A 1 103 ? 3.994 -1.980 7.519 1.00 81.69 103 GLY A N 1
ATOM 793 C CA . GLY A 1 103 ? 4.911 -1.125 6.785 1.00 81.69 103 GLY A CA 1
ATOM 794 C C . GLY A 1 103 ? 5.617 -0.148 7.724 1.00 81.69 103 GLY A C 1
ATOM 795 O O . GLY A 1 103 ? 5.232 0.000 8.879 1.00 81.69 103 GLY A O 1
ATOM 796 N N . PRO A 1 104 ? 6.627 0.579 7.227 1.00 77.94 104 PRO A N 1
ATOM 797 C CA . PRO A 1 104 ? 7.492 1.414 8.065 1.00 77.94 104 PRO A CA 1
ATOM 798 C C . PRO A 1 104 ? 6.757 2.551 8.791 1.00 77.94 104 PRO A C 1
ATOM 800 O O . PRO A 1 104 ? 7.226 3.031 9.814 1.00 77.94 104 PRO A O 1
ATOM 803 N N . ASN A 1 105 ? 5.610 2.988 8.266 1.00 75.56 105 ASN A N 1
ATOM 804 C CA . ASN A 1 105 ? 4.834 4.091 8.834 1.00 75.56 105 ASN A CA 1
ATOM 805 C C . ASN A 1 105 ? 3.629 3.618 9.661 1.00 75.56 105 ASN A C 1
ATOM 807 O O . ASN A 1 105 ? 2.965 4.437 10.292 1.00 75.56 105 ASN A O 1
ATOM 811 N N . GLY A 1 106 ? 3.261 2.340 9.580 1.00 85.19 106 GLY A N 1
ATOM 812 C CA . GLY A 1 106 ? 1.947 1.889 10.015 1.00 85.19 106 GLY A CA 1
ATOM 813 C C . GLY A 1 106 ? 1.554 0.529 9.447 1.00 85.19 106 GLY A C 1
ATOM 814 O O . GLY A 1 106 ? 2.202 -0.009 8.549 1.00 85.19 106 GLY A O 1
ATOM 815 N N . TYR A 1 107 ? 0.431 0.017 9.928 1.00 88.88 107 TYR A N 1
ATOM 816 C CA . TYR A 1 107 ? -0.256 -1.115 9.344 1.00 88.88 107 TYR A CA 1
ATOM 817 C C . TYR A 1 107 ? -1.206 -0.649 8.238 1.00 88.88 107 TYR A C 1
ATOM 819 O O . TYR A 1 107 ? -1.860 0.393 8.327 1.00 88.88 107 TYR A O 1
ATOM 827 N N . PHE A 1 108 ? -1.288 -1.441 7.178 1.00 89.31 108 PHE A N 1
ATOM 828 C CA . PHE A 1 108 ? -2.093 -1.161 6.003 1.00 89.31 108 PHE A CA 1
ATOM 829 C C . PHE A 1 108 ? -3.037 -2.324 5.729 1.00 89.31 108 PHE A C 1
ATOM 831 O O . PHE A 1 108 ? -2.625 -3.482 5.687 1.00 89.31 108 PHE A O 1
ATOM 838 N N . VAL A 1 109 ? -4.301 -2.001 5.476 1.00 90.94 109 VAL A N 1
ATOM 839 C CA . VAL A 1 109 ? -5.306 -2.949 4.991 1.00 90.94 109 VAL A CA 1
ATOM 840 C C . VAL A 1 109 ? -5.877 -2.398 3.694 1.00 90.94 109 VAL A C 1
ATOM 842 O O . VAL A 1 109 ? -6.238 -1.226 3.607 1.00 90.94 109 VAL A O 1
ATOM 845 N N . TYR A 1 110 ? -5.960 -3.229 2.666 1.00 90.38 110 TYR A N 1
ATOM 846 C CA . TYR A 1 110 ? -6.443 -2.842 1.349 1.00 90.38 110 TYR A CA 1
ATOM 847 C C . TYR A 1 110 ? -7.738 -3.564 1.024 1.00 90.38 110 TYR A C 1
ATOM 849 O O . TYR A 1 110 ? -7.884 -4.743 1.305 1.00 90.38 110 TYR A O 1
ATOM 857 N N . LYS A 1 111 ? -8.661 -2.878 0.358 1.00 89.56 111 LYS A N 1
ATOM 858 C CA . LYS A 1 111 ? -9.824 -3.505 -0.268 1.00 89.56 111 LYS A CA 1
ATOM 859 C C . LYS A 1 111 ? -9.700 -3.382 -1.773 1.00 89.56 111 LYS A C 1
ATOM 861 O O . LYS A 1 111 ? -9.679 -2.270 -2.328 1.00 89.56 111 LYS A O 1
ATOM 866 N N . VAL A 1 112 ? -9.600 -4.527 -2.437 1.00 87.75 112 VAL A N 1
ATOM 867 C CA . VAL A 1 112 ? -9.522 -4.582 -3.892 1.00 87.75 112 VAL A CA 1
ATOM 868 C C . VAL A 1 112 ? -10.881 -4.177 -4.445 1.00 87.75 112 VAL A C 1
ATOM 870 O O . VAL A 1 112 ? -11.915 -4.704 -4.052 1.00 87.75 112 VAL A O 1
ATOM 873 N N . GLY A 1 113 ? -10.884 -3.182 -5.329 1.00 83.00 113 GLY A N 1
ATOM 874 C CA . GLY A 1 113 ? -12.088 -2.815 -6.071 1.00 83.00 113 GLY A CA 1
ATOM 875 C C . GLY A 1 113 ? -12.200 -3.686 -7.315 1.00 83.00 113 GLY A C 1
ATOM 876 O O . GLY A 1 113 ? -12.049 -4.905 -7.266 1.00 83.00 113 GLY A O 1
ATOM 877 N N . GLU A 1 114 ? -12.377 -3.042 -8.456 1.00 81.19 114 GLU A N 1
ATOM 878 C CA . GLU A 1 114 ? -12.302 -3.702 -9.754 1.00 81.19 114 GLU A CA 1
ATOM 879 C C . GLU A 1 114 ? -10.845 -3.908 -10.181 1.00 81.19 114 GLU A C 1
ATOM 881 O O . GLU A 1 114 ? -9.966 -3.089 -9.883 1.00 81.19 114 GLU A O 1
ATOM 886 N N . LYS A 1 115 ? -10.594 -5.032 -10.855 1.00 77.94 115 LYS A N 1
ATOM 887 C CA . LYS A 1 115 ? -9.308 -5.345 -11.479 1.00 77.94 115 LYS A CA 1
ATOM 888 C C . LYS A 1 115 ? -9.490 -5.197 -12.979 1.00 77.94 115 LYS A C 1
ATOM 890 O O . LYS A 1 115 ? -10.359 -5.839 -13.555 1.00 77.94 115 LYS A O 1
ATOM 895 N N . ASP A 1 116 ? -8.649 -4.374 -13.582 1.00 77.00 116 ASP A N 1
ATOM 896 C CA . ASP A 1 116 ? -8.676 -4.106 -15.013 1.00 77.00 116 ASP A CA 1
ATOM 897 C C . ASP A 1 116 ? -7.291 -4.403 -15.585 1.00 77.00 116 ASP A C 1
ATOM 899 O O . ASP A 1 116 ? -6.277 -3.924 -15.063 1.00 77.00 116 ASP A O 1
ATOM 903 N N . THR A 1 117 ? -7.235 -5.217 -16.637 1.00 76.25 117 THR A N 1
ATOM 904 C CA . THR A 1 117 ? -5.992 -5.486 -17.359 1.00 76.25 117 THR A CA 1
ATOM 905 C C . THR A 1 117 ? -5.918 -4.538 -18.540 1.00 76.25 117 THR A C 1
ATOM 907 O O . THR A 1 117 ? -6.733 -4.599 -19.457 1.00 76.25 117 THR A O 1
ATOM 910 N N . VAL A 1 118 ? -4.925 -3.650 -18.525 1.00 77.50 118 VAL A N 1
ATOM 911 C CA . VAL A 1 118 ? -4.711 -2.734 -19.644 1.00 77.50 118 VAL A CA 1
ATOM 912 C C . VAL A 1 118 ? -4.261 -3.555 -20.862 1.00 77.50 118 VAL A C 1
ATOM 914 O O . VAL A 1 118 ? -3.305 -4.322 -20.738 1.00 77.50 118 VAL A O 1
ATOM 917 N N . PRO A 1 119 ? -4.926 -3.426 -22.025 1.00 83.38 119 PRO A N 1
ATOM 918 C CA . PRO A 1 119 ? -4.575 -4.196 -23.213 1.00 83.38 119 PRO A CA 1
ATOM 919 C C . PRO A 1 119 ? -3.166 -3.851 -23.694 1.00 83.38 119 PRO A C 1
ATOM 921 O O . PRO A 1 119 ? -2.751 -2.690 -23.623 1.00 83.38 119 PRO A O 1
ATOM 924 N N . LEU A 1 120 ? -2.466 -4.858 -24.227 1.00 81.31 120 LEU A N 1
ATOM 925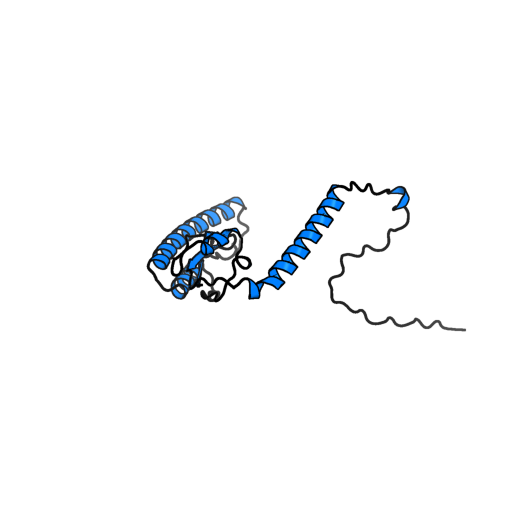 C CA . LEU A 1 120 ? -1.071 -4.753 -24.664 1.00 81.31 120 LEU A CA 1
ATOM 926 C C . LEU A 1 120 ? -0.853 -3.582 -25.632 1.00 81.31 120 LEU A C 1
ATOM 928 O O . LEU A 1 120 ? 0.127 -2.863 -25.501 1.00 81.31 120 LEU A O 1
ATOM 932 N N . GLU A 1 121 ? -1.798 -3.332 -26.537 1.00 82.75 121 GLU A N 1
ATOM 933 C CA . GLU A 1 121 ? -1.740 -2.234 -27.513 1.00 82.75 121 GLU A CA 1
ATOM 934 C C . GLU A 1 121 ? -1.598 -0.854 -26.853 1.00 82.75 121 GLU A C 1
ATOM 936 O O . GLU A 1 121 ? -0.888 0.008 -27.362 1.00 82.75 121 GLU A O 1
ATOM 941 N N . LYS A 1 122 ? -2.227 -0.642 -25.688 1.00 83.06 122 LYS A N 1
ATOM 942 C CA . LYS A 1 122 ? -2.159 0.637 -24.959 1.00 83.06 122 LYS A CA 1
ATOM 943 C C . LYS A 1 122 ? -0.871 0.807 -24.157 1.00 83.06 122 LYS A C 1
ATOM 945 O O . LYS A 1 122 ? -0.549 1.929 -23.782 1.00 83.06 122 LYS A O 1
ATOM 950 N N . VAL A 1 123 ? -0.168 -0.286 -23.862 1.00 85.62 123 VAL A N 1
ATOM 951 C CA . VAL A 1 123 ? 1.067 -0.287 -23.058 1.00 85.62 123 VAL A CA 1
ATOM 952 C C . VAL A 1 123 ? 2.302 -0.685 -23.862 1.00 85.62 123 VAL A C 1
ATOM 954 O O . VAL A 1 123 ? 3.394 -0.697 -23.310 1.00 85.62 123 VAL A O 1
ATOM 957 N N . HIS A 1 124 ? 2.161 -0.968 -25.158 1.00 86.00 124 HIS A N 1
ATOM 958 C CA . HIS A 1 124 ? 3.253 -1.412 -26.022 1.00 86.00 124 HIS A CA 1
ATOM 959 C C . HIS A 1 124 ? 4.434 -0.436 -26.001 1.00 86.00 124 HIS A C 1
ATOM 961 O O . HIS A 1 124 ? 5.560 -0.834 -25.714 1.00 86.00 124 HIS A O 1
ATOM 967 N N . GLU A 1 125 ? 4.164 0.853 -26.222 1.00 90.38 125 GLU A N 1
ATOM 968 C CA . GLU A 1 125 ? 5.192 1.898 -26.201 1.00 90.38 125 GLU A CA 1
ATOM 969 C C . GLU A 1 125 ? 5.838 2.057 -24.819 1.00 90.38 125 GLU A C 1
ATOM 971 O O . GLU A 1 125 ? 7.049 2.245 -24.712 1.00 90.38 125 GLU A O 1
ATOM 976 N N . GLU A 1 126 ? 5.051 1.938 -23.745 1.00 87.12 126 GLU A N 1
ATOM 977 C CA . GLU A 1 126 ? 5.553 1.993 -22.366 1.00 87.12 126 GLU A CA 1
ATOM 978 C C . GLU A 1 126 ? 6.515 0.822 -22.097 1.00 87.12 126 GLU A C 1
ATOM 980 O O . GLU A 1 126 ? 7.633 1.033 -21.627 1.00 87.12 126 GLU A O 1
ATOM 985 N N . ILE A 1 127 ? 6.122 -0.400 -22.477 1.00 88.44 127 ILE A N 1
ATOM 986 C CA . ILE A 1 127 ? 6.927 -1.619 -22.332 1.00 88.44 127 ILE A CA 1
ATOM 987 C C . ILE A 1 127 ? 8.200 -1.534 -23.178 1.00 88.44 127 ILE A C 1
ATOM 989 O O . ILE A 1 127 ? 9.286 -1.832 -22.682 1.00 88.44 127 ILE A O 1
ATOM 993 N N . HIS A 1 128 ? 8.097 -1.106 -24.438 1.00 92.88 128 HIS A N 1
ATOM 994 C CA . HIS A 1 128 ? 9.249 -0.982 -25.329 1.00 92.88 128 HIS A CA 1
ATOM 995 C C . HIS A 1 128 ? 10.282 0.013 -24.780 1.00 92.88 128 HIS A C 1
ATOM 997 O O . HIS A 1 128 ? 11.479 -0.289 -24.739 1.00 92.88 128 HIS A O 1
ATOM 1003 N N . ASN A 1 129 ? 9.832 1.173 -24.294 1.00 93.00 129 ASN A N 1
ATOM 1004 C CA . ASN A 1 129 ? 10.715 2.172 -23.696 1.00 93.00 129 ASN A CA 1
ATOM 1005 C C . ASN A 1 129 ? 11.344 1.684 -22.384 1.00 93.00 129 ASN A C 1
ATOM 1007 O O . ASN A 1 129 ? 12.549 1.862 -22.193 1.00 93.00 129 ASN A O 1
ATOM 1011 N N . ALA A 1 130 ? 10.572 1.017 -21.520 1.00 90.81 130 ALA A N 1
ATOM 1012 C CA . ALA A 1 130 ? 11.080 0.438 -20.278 1.00 90.81 130 ALA A CA 1
ATOM 1013 C C . ALA A 1 130 ? 12.159 -0.628 -20.543 1.00 90.81 130 ALA A C 1
ATOM 1015 O O . ALA A 1 130 ? 13.241 -0.575 -19.960 1.00 90.81 130 ALA A O 1
ATOM 1016 N N . LEU A 1 131 ? 11.917 -1.547 -21.486 1.00 93.31 131 LEU A N 1
ATOM 1017 C CA . LEU A 1 131 ? 12.889 -2.576 -21.868 1.00 93.31 131 LEU A CA 1
ATOM 1018 C C . LEU A 1 131 ? 14.160 -1.977 -22.479 1.00 93.31 131 LEU A C 1
ATOM 1020 O O . LEU A 1 131 ? 15.262 -2.442 -22.186 1.00 93.31 131 LEU A O 1
ATOM 1024 N N . ARG A 1 132 ? 14.031 -0.931 -23.304 1.00 94.94 132 ARG A N 1
ATOM 1025 C CA . ARG A 1 132 ? 15.180 -0.213 -23.870 1.00 94.94 132 ARG A CA 1
ATOM 1026 C C . ARG A 1 132 ? 16.041 0.423 -22.775 1.00 94.94 132 ARG A C 1
ATOM 1028 O O . ARG A 1 132 ? 17.262 0.283 -22.821 1.00 94.94 132 ARG A O 1
ATOM 1035 N N . GLN A 1 133 ? 15.426 1.105 -21.808 1.00 93.75 133 GLN A N 1
ATOM 1036 C CA . GLN A 1 133 ? 16.139 1.717 -20.680 1.00 93.75 133 GLN A CA 1
ATOM 1037 C C . GLN A 1 133 ? 16.841 0.663 -19.824 1.00 93.75 133 GLN A C 1
ATOM 1039 O O . GLN A 1 133 ? 18.037 0.797 -19.566 1.00 93.75 133 GLN A O 1
ATOM 1044 N N . GLN A 1 134 ? 16.136 -0.418 -19.481 1.00 92.81 134 GLN A N 1
ATOM 1045 C CA . GLN A 1 134 ? 16.697 -1.524 -18.712 1.00 92.81 134 GLN A CA 1
ATOM 1046 C C . GLN A 1 134 ? 17.912 -2.136 -19.423 1.00 92.81 134 GLN A C 1
ATOM 1048 O O . GLN A 1 134 ? 18.975 -2.262 -18.827 1.00 92.81 134 GLN A O 1
ATOM 1053 N N . LYS A 1 135 ? 17.813 -2.421 -20.729 1.00 94.75 135 LYS A N 1
ATOM 1054 C CA . LYS A 1 135 ? 18.940 -2.961 -21.509 1.00 94.75 135 LYS A CA 1
ATOM 1055 C C . LYS A 1 135 ? 20.139 -2.022 -21.562 1.00 94.75 135 LYS A C 1
ATOM 1057 O O . LYS A 1 135 ? 21.277 -2.491 -21.570 1.00 94.75 135 LYS A O 1
ATOM 1062 N N . MET A 1 136 ? 19.899 -0.715 -21.618 1.00 94.62 136 MET A N 1
ATOM 1063 C CA . MET A 1 136 ? 20.967 0.278 -21.608 1.00 94.62 136 MET A CA 1
ATOM 1064 C C . MET A 1 136 ? 21.681 0.310 -20.250 1.00 94.62 136 MET A C 1
ATOM 1066 O O . MET A 1 136 ? 22.909 0.274 -20.226 1.00 94.62 136 MET A O 1
ATOM 1070 N N . GLN A 1 137 ? 20.935 0.292 -19.141 1.00 93.12 137 GLN A N 1
ATOM 1071 C CA . GLN A 1 137 ? 21.491 0.178 -17.787 1.00 93.12 137 GLN A CA 1
ATOM 1072 C C . GLN A 1 137 ? 22.268 -1.123 -17.583 1.00 93.12 137 GLN A C 1
ATOM 1074 O O . GLN A 1 137 ? 23.420 -1.069 -17.156 1.00 93.12 137 GLN A O 1
ATOM 1079 N N . ASP A 1 138 ? 21.694 -2.264 -17.970 1.00 94.06 138 ASP A N 1
ATOM 1080 C CA . ASP A 1 138 ? 22.347 -3.573 -17.873 1.00 94.06 138 ASP A CA 1
ATOM 1081 C C . ASP A 1 138 ? 23.677 -3.581 -18.647 1.00 94.06 138 ASP A C 1
ATOM 1083 O O . ASP A 1 138 ? 24.694 -4.071 -18.158 1.00 94.06 138 ASP A O 1
ATOM 1087 N N . SER A 1 139 ? 23.694 -2.985 -19.847 1.00 91.69 139 SER A N 1
ATOM 1088 C CA . SER A 1 139 ? 24.898 -2.893 -20.683 1.00 91.69 139 SER A CA 1
ATOM 1089 C C . SER A 1 139 ? 25.962 -1.985 -20.062 1.00 91.69 139 SER A C 1
ATOM 1091 O O . SER A 1 139 ? 27.141 -2.330 -20.066 1.00 91.69 139 SER A O 1
ATOM 1093 N N . MET A 1 140 ? 25.563 -0.841 -19.496 1.00 91.00 140 MET A N 1
ATOM 1094 C CA . MET A 1 140 ? 26.479 0.055 -18.781 1.00 91.00 140 MET A CA 1
ATOM 1095 C C . MET A 1 140 ? 27.075 -0.622 -17.542 1.00 91.00 140 MET A C 1
ATOM 1097 O O . MET A 1 140 ? 28.286 -0.553 -17.335 1.00 91.00 140 MET A O 1
ATOM 1101 N N . GLN A 1 141 ? 26.252 -1.317 -16.751 1.00 90.00 141 GLN A N 1
ATOM 1102 C CA . GLN A 1 141 ? 26.713 -2.074 -15.587 1.00 90.00 141 GLN A CA 1
ATOM 1103 C C . GLN A 1 141 ? 27.675 -3.195 -15.987 1.00 90.00 141 GLN A C 1
ATOM 1105 O O . GLN A 1 141 ? 28.713 -3.347 -15.348 1.00 90.00 141 GLN A O 1
ATOM 1110 N N . ALA A 1 142 ? 27.391 -3.927 -17.067 1.00 90.81 142 ALA A N 1
ATOM 1111 C CA . ALA A 1 142 ? 28.281 -4.970 -17.569 1.00 90.81 142 ALA A CA 1
ATOM 1112 C C . ALA A 1 142 ? 29.655 -4.411 -17.979 1.00 90.81 142 ALA A C 1
ATOM 1114 O O . ALA A 1 142 ? 30.684 -4.959 -17.589 1.00 90.81 142 ALA A O 1
ATOM 1115 N N . VAL A 1 143 ? 29.690 -3.287 -18.707 1.00 89.31 143 VAL A N 1
ATOM 1116 C CA . VAL A 1 143 ? 30.947 -2.610 -19.080 1.00 89.31 143 VAL A CA 1
ATOM 1117 C C . VAL A 1 143 ? 31.709 -2.129 -17.841 1.00 89.31 143 VAL A C 1
ATOM 1119 O O . VAL A 1 143 ? 32.929 -2.282 -17.772 1.00 89.31 143 VAL A O 1
ATOM 1122 N N . GLN A 1 144 ? 31.001 -1.588 -16.846 1.00 85.38 144 GLN A N 1
ATOM 1123 C CA . GLN A 1 144 ? 31.597 -1.142 -15.587 1.00 85.38 144 GLN A CA 1
ATOM 1124 C C . GLN A 1 144 ? 32.186 -2.309 -14.784 1.00 85.38 144 GLN A C 1
ATOM 1126 O O . GLN A 1 144 ? 33.298 -2.186 -14.296 1.00 85.38 144 GLN A O 1
ATOM 1131 N N . GLN A 1 145 ? 31.492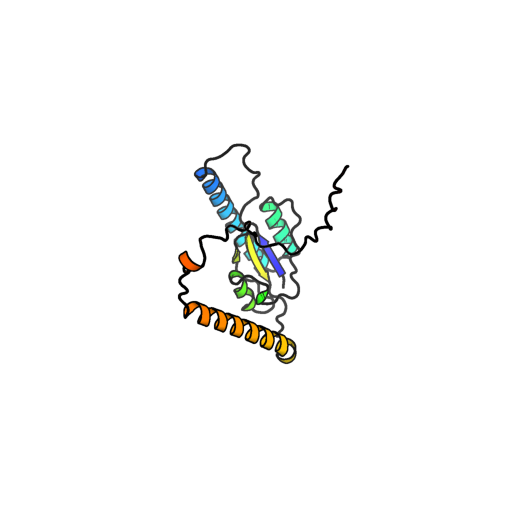 -3.447 -14.684 1.00 86.25 145 GLN A N 1
ATOM 1132 C CA . GLN A 1 145 ? 31.985 -4.634 -13.970 1.00 86.25 145 GLN A CA 1
ATOM 1133 C C . GLN A 1 145 ? 33.182 -5.298 -14.657 1.00 86.25 145 GLN A C 1
ATOM 1135 O O . GLN A 1 145 ? 34.033 -5.877 -13.988 1.00 86.25 145 GLN A O 1
ATOM 1140 N N . LEU A 1 146 ? 33.255 -5.217 -15.987 1.00 85.25 146 LEU A N 1
ATOM 1141 C CA . LEU A 1 146 ? 34.396 -5.705 -16.767 1.00 85.25 146 LEU A CA 1
ATOM 1142 C C . LEU A 1 146 ? 35.620 -4.784 -16.669 1.00 85.25 146 LEU A C 1
ATOM 1144 O O . LEU A 1 146 ? 36.721 -5.183 -17.045 1.00 85.25 146 LEU A O 1
ATOM 1148 N N . SER A 1 147 ? 35.440 -3.560 -16.174 1.00 74.31 147 SER A N 1
ATOM 1149 C CA . SER A 1 147 ? 36.496 -2.562 -16.073 1.00 74.31 147 SER A CA 1
ATOM 1150 C C . SER A 1 147 ? 36.945 -2.426 -14.622 1.00 74.31 147 SER A C 1
ATOM 1152 O O . SER A 1 147 ? 36.150 -2.100 -13.749 1.00 74.31 147 SER A O 1
ATOM 1154 N N . ASN A 1 148 ? 38.241 -2.592 -14.360 1.00 71.19 148 ASN A N 1
ATOM 1155 C CA . ASN A 1 148 ? 38.839 -2.280 -13.061 1.00 71.19 148 ASN A CA 1
ATOM 1156 C C . ASN A 1 148 ? 39.743 -1.043 -13.210 1.00 71.19 148 ASN A C 1
ATOM 1158 O O . ASN A 1 148 ? 40.968 -1.187 -13.235 1.00 71.19 148 ASN A O 1
ATOM 1162 N N . PRO A 1 149 ? 39.172 0.160 -13.434 1.00 75.25 149 PRO A N 1
ATOM 1163 C CA . PRO A 1 149 ? 39.966 1.349 -13.703 1.00 75.25 149 PRO A CA 1
ATOM 1164 C C . PRO A 1 149 ? 40.797 1.701 -12.468 1.00 75.25 149 PRO A C 1
ATOM 1166 O O . PRO A 1 149 ? 40.259 1.999 -11.404 1.00 75.25 149 PRO A O 1
ATOM 1169 N N . VAL A 1 150 ? 42.119 1.665 -12.616 1.00 76.31 150 VAL A N 1
ATOM 1170 C CA . VAL A 1 150 ? 43.057 2.167 -11.609 1.00 76.31 150 VAL A CA 1
ATOM 1171 C C . VAL A 1 150 ? 43.334 3.628 -11.941 1.00 76.31 150 VAL A C 1
ATOM 1173 O O . VAL A 1 150 ? 43.781 3.938 -13.045 1.00 76.31 150 VAL A O 1
ATOM 1176 N N . LEU A 1 151 ? 43.028 4.528 -11.005 1.00 76.19 151 LEU A N 1
ATOM 1177 C CA . LEU A 1 151 ? 43.325 5.949 -11.149 1.00 76.19 151 LEU A CA 1
ATOM 1178 C C . LEU A 1 151 ? 44.831 6.162 -10.964 1.00 76.19 151 LEU A C 1
ATOM 1180 O O . LEU A 1 151 ? 45.370 5.877 -9.898 1.00 76.19 151 LEU A O 1
ATOM 1184 N N . ASP A 1 152 ? 45.509 6.656 -11.998 1.00 76.94 152 ASP A N 1
ATOM 1185 C CA . ASP A 1 152 ? 46.925 7.010 -11.903 1.00 76.94 152 ASP A CA 1
ATOM 1186 C C . ASP A 1 152 ? 47.072 8.396 -11.262 1.00 76.94 152 ASP A C 1
ATOM 1188 O O . ASP A 1 152 ? 46.939 9.428 -11.918 1.00 76.94 152 ASP A O 1
ATOM 1192 N N . GLU A 1 153 ? 47.339 8.427 -9.960 1.00 78.06 153 GLU A N 1
ATOM 1193 C CA . GLU A 1 153 ? 47.485 9.669 -9.195 1.00 78.06 153 GLU A CA 1
ATOM 1194 C C . GLU A 1 153 ? 48.690 10.519 -9.640 1.00 78.06 153 GLU A C 1
ATOM 1196 O O . GLU A 1 153 ? 48.673 11.730 -9.451 1.00 78.06 153 GLU A O 1
ATOM 1201 N N . LYS A 1 154 ? 49.713 9.941 -10.289 1.00 76.25 154 LYS A N 1
ATOM 1202 C CA . LYS A 1 154 ? 50.856 10.702 -10.830 1.00 76.25 154 LYS A CA 1
ATOM 1203 C C . LYS A 1 154 ? 50.509 11.426 -12.125 1.00 76.25 154 LYS A C 1
ATOM 1205 O O . LYS A 1 154 ? 51.052 12.494 -12.389 1.00 76.25 154 LYS A O 1
ATOM 1210 N N . TYR A 1 155 ? 49.627 10.846 -12.933 1.00 70.19 155 TYR A N 1
ATOM 1211 C CA . TYR A 1 155 ? 49.110 11.479 -14.144 1.00 70.19 155 TYR A CA 1
ATOM 1212 C C . TYR A 1 155 ? 47.970 12.462 -13.832 1.00 70.19 155 TYR A C 1
ATOM 1214 O O . TYR A 1 155 ? 47.915 13.549 -14.404 1.00 70.19 155 TYR A O 1
ATOM 1222 N N . PHE A 1 156 ? 47.075 12.098 -12.907 1.00 77.31 156 PHE A N 1
ATOM 1223 C CA . PHE A 1 156 ? 45.879 12.871 -12.557 1.00 77.31 156 PHE A CA 1
ATOM 1224 C C . PHE A 1 156 ? 46.041 13.788 -11.326 1.00 77.31 156 PHE A C 1
ATOM 1226 O O . PHE A 1 156 ? 45.083 14.484 -10.983 1.00 77.31 156 PHE A O 1
ATOM 1233 N N . GLY A 1 157 ? 47.203 13.833 -10.655 1.00 63.28 157 GLY A N 1
ATOM 1234 C CA . GLY A 1 157 ? 47.296 14.469 -9.335 1.00 63.28 157 GLY A CA 1
ATOM 1235 C C . GLY A 1 157 ? 48.657 14.982 -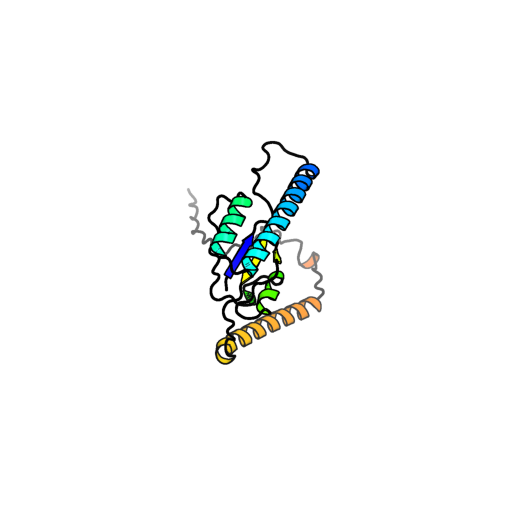8.859 1.00 63.28 157 GLY A C 1
ATOM 1236 O O . GLY A 1 157 ? 49.090 14.596 -7.786 1.00 63.28 157 GLY A O 1
ATOM 1237 N N . GLU A 1 158 ? 49.216 15.987 -9.539 1.00 55.28 158 GLU A N 1
ATOM 1238 C CA . GLU A 1 158 ? 49.814 17.173 -8.887 1.00 55.28 158 GLU A CA 1
ATOM 1239 C C . GLU A 1 158 ? 49.503 18.405 -9.760 1.00 55.28 158 GLU A C 1
ATOM 1241 O O . GLU A 1 158 ? 50.292 18.806 -10.611 1.00 55.28 158 GLU A O 1
ATOM 1246 N N . GLY A 1 159 ? 48.303 18.988 -9.617 1.00 55.31 159 GLY A N 1
ATOM 1247 C CA . GLY A 1 159 ? 47.958 20.208 -10.368 1.00 55.31 159 GLY A CA 1
ATOM 1248 C C . GLY A 1 159 ? 46.482 20.546 -10.573 1.00 55.31 159 GLY A C 1
ATOM 1249 O O . GLY A 1 159 ? 46.178 21.466 -11.327 1.00 55.31 159 GLY A O 1
ATOM 1250 N N . SER A 1 160 ? 45.530 19.851 -9.949 1.00 49.94 160 SER A N 1
ATOM 1251 C CA . SER A 1 160 ? 44.104 20.191 -10.103 1.00 49.94 160 SER A CA 1
ATOM 1252 C C . SER A 1 160 ? 43.326 20.112 -8.795 1.00 49.94 160 SER A C 1
ATOM 1254 O O . SER A 1 160 ? 42.242 19.546 -8.735 1.00 49.94 160 SER A O 1
ATOM 1256 N N . ALA A 1 161 ? 43.828 20.781 -7.756 1.00 50.66 161 ALA A N 1
ATOM 1257 C CA . ALA A 1 161 ? 42.952 21.363 -6.742 1.00 50.66 161 ALA A CA 1
ATOM 1258 C C . ALA A 1 161 ? 42.251 22.603 -7.342 1.00 50.66 161 ALA A C 1
ATOM 1260 O O . ALA A 1 161 ? 42.518 23.742 -6.968 1.00 50.66 161 ALA A O 1
ATOM 1261 N N . GLY A 1 162 ? 41.393 22.382 -8.342 1.00 52.19 162 GLY A N 1
ATOM 1262 C CA . GLY A 1 162 ? 40.356 23.342 -8.717 1.00 52.19 162 GLY A CA 1
ATOM 1263 C C . GLY A 1 162 ? 39.205 23.231 -7.713 1.00 52.19 162 GLY A C 1
ATOM 1264 O O . GLY A 1 162 ? 38.987 22.142 -7.179 1.00 52.19 162 GLY A O 1
ATOM 1265 N N . PRO A 1 163 ? 38.482 24.321 -7.398 1.00 44.91 163 PRO A N 1
ATOM 1266 C CA . PRO A 1 163 ? 37.496 24.315 -6.327 1.00 44.91 163 PRO A CA 1
ATOM 1267 C C . PRO A 1 163 ? 36.455 23.224 -6.567 1.00 44.91 163 PRO A C 1
ATOM 1269 O O . PRO A 1 163 ? 35.826 23.160 -7.622 1.00 44.91 163 PRO A O 1
ATOM 1272 N N . GLN A 1 164 ? 36.313 22.378 -5.553 1.00 41.31 164 GLN A N 1
ATOM 1273 C CA . GLN A 1 164 ? 35.383 21.268 -5.440 1.00 41.31 164 GLN A CA 1
ATOM 1274 C C . GLN A 1 164 ? 33.979 21.699 -5.887 1.00 41.31 164 GLN A C 1
ATOM 1276 O O . GLN A 1 164 ? 33.251 22.361 -5.147 1.00 41.31 164 GLN A O 1
ATOM 1281 N N . GLN A 1 165 ? 33.608 21.356 -7.123 1.00 41.12 165 GLN A N 1
ATOM 1282 C CA . GLN A 1 165 ? 32.234 21.492 -7.585 1.00 41.12 165 GLN A CA 1
ATOM 1283 C C . GLN A 1 165 ? 31.442 20.360 -6.938 1.00 41.12 165 GLN A C 1
ATOM 1285 O O . GLN A 1 165 ? 31.470 19.214 -7.380 1.00 41.12 165 GLN A O 1
ATOM 1290 N N . THR A 1 166 ? 30.757 20.681 -5.845 1.00 39.00 166 THR A N 1
ATOM 1291 C CA . THR A 1 166 ? 29.601 19.908 -5.399 1.00 39.00 166 THR A CA 1
ATOM 1292 C C . THR A 1 166 ? 28.613 19.770 -6.566 1.00 39.00 166 THR A C 1
ATOM 1294 O O . THR A 1 166 ? 28.514 20.693 -7.381 1.00 39.00 166 THR A O 1
ATOM 1297 N N . PRO A 1 167 ? 27.881 18.645 -6.689 1.00 38.19 167 PRO A N 1
ATOM 1298 C CA . PRO A 1 167 ? 26.923 18.463 -7.774 1.00 38.19 167 PRO A CA 1
ATOM 1299 C C . PRO A 1 167 ? 25.927 19.625 -7.767 1.00 38.19 167 PRO A C 1
ATOM 1301 O O . PRO A 1 167 ? 25.219 19.838 -6.780 1.00 38.19 167 PRO A O 1
ATOM 1304 N N . ALA A 1 168 ? 25.910 20.413 -8.841 1.00 39.59 168 ALA A N 1
ATOM 1305 C CA . ALA A 1 168 ? 25.011 21.546 -8.966 1.00 39.59 168 ALA A CA 1
ATOM 1306 C C . ALA A 1 168 ? 23.560 21.045 -8.974 1.00 39.59 168 ALA A C 1
ATOM 1308 O O . ALA A 1 168 ? 23.161 20.278 -9.851 1.00 39.59 168 ALA A O 1
ATOM 1309 N N . GLN A 1 169 ? 22.762 21.499 -8.005 1.00 40.78 169 GLN A N 1
ATOM 1310 C CA . GLN A 1 169 ? 21.308 21.427 -8.113 1.00 40.78 169 GLN A CA 1
ATOM 1311 C C . GLN A 1 169 ? 20.856 22.185 -9.376 1.00 40.78 169 GLN A C 1
ATOM 1313 O O . GLN A 1 169 ? 21.381 23.269 -9.661 1.00 40.78 169 GLN A O 1
ATOM 1318 N N . PRO A 1 170 ? 19.879 21.664 -10.138 1.00 41.84 170 PRO A N 1
ATOM 1319 C CA . PRO A 1 170 ? 19.384 22.329 -11.332 1.00 41.84 170 PRO A CA 1
ATOM 1320 C C . PRO A 1 170 ? 18.499 23.512 -10.925 1.00 41.84 170 PRO A C 1
ATOM 1322 O O . PRO A 1 170 ? 17.320 23.344 -10.629 1.00 41.84 170 PRO A O 1
ATOM 1325 N N . GLY A 1 171 ? 19.070 24.717 -10.903 1.00 47.91 171 GLY A N 1
ATOM 1326 C CA . GLY A 1 171 ? 18.282 25.940 -10.735 1.00 47.91 171 GLY A CA 1
ATOM 1327 C C . GLY A 1 171 ? 18.991 27.077 -10.012 1.00 47.91 171 GLY A C 1
ATOM 1328 O O . GLY A 1 171 ? 18.545 27.489 -8.950 1.00 47.91 171 GLY A O 1
ATOM 1329 N N . ALA A 1 172 ? 20.058 27.632 -10.587 1.00 39.06 172 ALA A N 1
ATOM 1330 C CA . ALA A 1 172 ? 20.518 28.966 -10.198 1.00 39.06 172 ALA A CA 1
ATOM 1331 C C . ALA A 1 172 ? 21.298 29.629 -11.340 1.00 39.06 172 ALA A C 1
ATOM 1333 O O . ALA A 1 172 ? 22.508 29.459 -11.484 1.00 39.06 172 ALA A O 1
ATOM 1334 N N . VAL A 1 173 ? 20.592 30.405 -12.159 1.00 43.31 173 VAL A N 1
ATOM 1335 C CA . VAL A 1 173 ? 21.206 31.388 -13.057 1.00 43.31 173 VAL A CA 1
ATOM 1336 C C . VAL A 1 173 ? 21.860 32.488 -12.210 1.00 43.31 173 VAL A C 1
ATOM 1338 O O . VAL A 1 173 ? 21.193 33.128 -11.400 1.00 43.31 173 VAL A O 1
ATOM 1341 N N . LYS A 1 174 ? 23.173 32.705 -12.359 1.00 45.31 174 LYS A N 1
ATOM 1342 C CA . LYS A 1 174 ? 23.868 33.855 -11.751 1.00 45.31 174 LYS A CA 1
ATOM 1343 C C . LYS A 1 174 ? 23.814 35.069 -12.696 1.00 45.31 174 LYS A C 1
ATOM 1345 O O . LYS A 1 174 ? 23.964 34.879 -13.903 1.00 45.31 174 LYS A O 1
A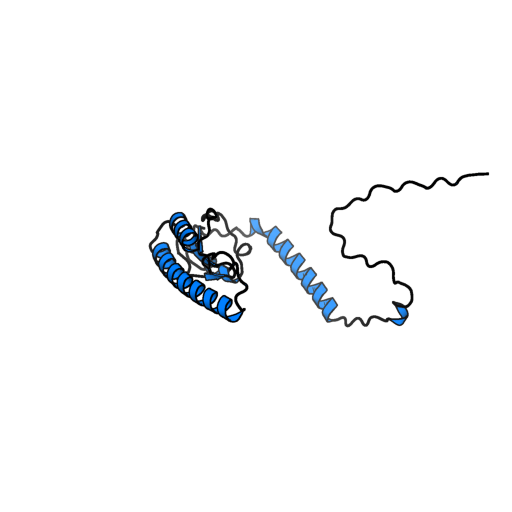TOM 1350 N N . PRO A 1 175 ? 23.638 36.302 -12.183 1.00 45.78 175 PRO A N 1
ATOM 1351 C CA . PRO A 1 175 ? 23.660 37.519 -12.996 1.00 45.78 175 PRO A CA 1
ATOM 1352 C C . PRO A 1 175 ? 25.104 37.943 -13.349 1.00 45.78 175 PRO A C 1
ATOM 1354 O O . PRO A 1 175 ? 26.037 37.576 -12.628 1.00 45.78 175 PRO A O 1
ATOM 1357 N N . PRO A 1 176 ? 25.318 38.706 -14.441 1.00 42.16 176 PRO A N 1
ATOM 1358 C CA . PRO A 1 176 ? 26.659 39.061 -14.909 1.00 42.16 176 PRO A CA 1
ATOM 1359 C C . PRO A 1 176 ? 27.356 40.087 -13.999 1.00 42.16 176 PRO A C 1
ATOM 1361 O O . PRO A 1 176 ? 26.746 41.043 -13.518 1.00 42.16 176 PRO A O 1
ATOM 1364 N N . ALA A 1 177 ? 28.657 39.876 -13.777 1.00 43.34 177 ALA A N 1
ATOM 1365 C CA . ALA A 1 177 ? 29.516 40.693 -12.924 1.00 43.34 177 ALA A CA 1
ATOM 1366 C C . ALA A 1 177 ? 29.933 42.023 -13.589 1.00 43.34 177 ALA A C 1
ATOM 1368 O O . ALA A 1 177 ? 30.264 42.066 -14.773 1.00 43.34 177 ALA A O 1
ATOM 1369 N N . LYS A 1 178 ? 29.949 43.100 -12.790 1.00 44.66 178 LYS A N 1
ATOM 1370 C CA . LYS A 1 178 ? 30.470 44.438 -13.122 1.00 44.66 178 LYS A CA 1
ATOM 1371 C C . LYS A 1 178 ? 31.992 44.406 -13.336 1.00 44.66 178 LYS A C 1
ATOM 1373 O O . LYS A 1 178 ? 32.717 43.874 -12.500 1.00 44.66 178 LYS A O 1
ATOM 1378 N N . VAL A 1 179 ? 32.457 45.035 -14.414 1.00 45.84 179 VAL A N 1
ATOM 1379 C CA . VAL A 1 179 ? 33.875 45.334 -14.690 1.00 45.84 179 VAL A CA 1
ATOM 1380 C C . VAL A 1 179 ? 34.415 46.404 -13.723 1.00 45.84 179 VAL A C 1
ATOM 1382 O O . VAL A 1 179 ? 33.706 47.382 -13.480 1.00 45.84 179 VAL A O 1
ATOM 1385 N N . PRO A 1 180 ? 35.636 46.257 -13.168 1.00 43.97 180 PRO A N 1
ATOM 1386 C CA . PRO A 1 180 ? 36.244 47.281 -12.327 1.00 43.97 180 PRO A CA 1
ATOM 1387 C C . PRO A 1 180 ? 36.935 48.367 -13.165 1.00 43.97 180 PRO A C 1
ATOM 1389 O O . PRO A 1 180 ? 37.751 48.087 -14.041 1.00 43.97 180 PRO A O 1
ATOM 1392 N N . GLU A 1 181 ? 36.591 49.613 -12.855 1.00 43.06 181 GLU A N 1
ATOM 1393 C CA . GLU A 1 181 ? 37.178 50.847 -13.371 1.00 43.06 181 GLU A CA 1
ATOM 1394 C C . GLU A 1 181 ? 38.540 51.092 -12.700 1.00 43.06 181 GLU A C 1
ATOM 1396 O O . GLU A 1 181 ? 38.635 51.243 -11.482 1.00 43.06 181 GLU A O 1
ATOM 1401 N N . SER A 1 182 ? 39.612 51.094 -13.490 1.00 44.31 182 SER A N 1
ATOM 1402 C CA . SER A 1 182 ? 40.951 51.513 -13.076 1.00 44.31 182 SER A CA 1
ATOM 1403 C C . SER A 1 182 ? 41.101 53.026 -13.264 1.00 44.31 182 SER A C 1
ATOM 1405 O O . SER A 1 182 ? 41.072 53.501 -14.398 1.00 44.31 182 SER A O 1
ATOM 1407 N N . GLY A 1 183 ? 41.303 53.775 -12.181 1.00 41.38 183 GLY A N 1
ATOM 1408 C CA . GLY A 1 183 ? 41.802 55.159 -12.224 1.00 41.38 183 GLY A CA 1
ATOM 1409 C C . GLY A 1 183 ? 43.192 55.274 -11.580 1.00 41.38 183 GLY A C 1
ATOM 1410 O O . GLY A 1 183 ? 43.688 54.289 -11.033 1.00 41.38 183 GLY A O 1
ATOM 1411 N N . PRO A 1 184 ? 43.788 56.475 -11.496 1.00 54.94 184 PRO A N 1
ATOM 1412 C CA . PRO A 1 184 ? 43.910 57.514 -12.518 1.00 54.94 184 PRO A CA 1
ATOM 1413 C C . PRO A 1 184 ? 45.398 57.842 -12.803 1.00 54.94 184 PRO A C 1
ATOM 1415 O O . PRO A 1 184 ? 46.277 57.549 -11.988 1.00 54.94 184 PRO A O 1
ATOM 1418 N N . LYS A 1 185 ? 45.682 58.528 -13.915 1.00 38.19 185 LYS A N 1
ATOM 1419 C CA . LYS A 1 185 ? 46.809 59.467 -14.014 1.00 38.19 185 LYS A CA 1
ATOM 1420 C C . LYS A 1 185 ? 46.536 60.523 -15.075 1.00 38.19 185 LYS A C 1
ATOM 1422 O O . LYS A 1 185 ? 45.981 60.140 -16.126 1.00 38.19 185 LYS A O 1
#

pLDDT: mean 76.19, std 16.21, range [38.19, 94.94]

Radius of gyration: 27.5 Å; chains: 1; bounding box: 68×71×57 Å

Foldseek 3Di:
DFKAWAFQAQPDPDPPDDDPPVVVVVVSVVRNVVSVVLLVVLLVVVQVVDDRLVSNVVRCVRSNNPDRGDGRPPDDDDLVNDDPQPSVQLVDDAQGKDDFGDDPGGTMIDGHHDDDDDDCVVCVVVVVVVVVVVVVVVVVVVVVVVDPDDDDCVVVPDPDPDPDDDPDDPDDDDDDDDDDDDDDD

Sequence (185 aa):
MQRLFIPHSKQLEPPKEKLSDEETKKHQDEADEAMKKEADALHTRAVSGEDFDKLQQEAFTTGGLKANPPSTKLGKVRRSSLPADQGAVFDLKSGEVSQLISGPNGYFVYKVGEKDTVPLEKVHEEIHNALRQQKMQDSMQAVQQLSNPVLDEKYFGEGSAGPQQTPAQPGAVKPPAKVPESGPK